Protein AF-A0A0C3CDC6-F1 (afdb_monomer_lite)

Sequence (344 aa):
MKIYMETHLRDPHRLHPIIPVDLHRKDHNLQEGPPPPLNPPAGPPALGPPGPPGPPGPGPPPVPVVPAPPAGPPAEKRKSHVKKPDDLTESKQWDRFKRQTFVYIQENRKDFDTGESVIRFLLSFMTEGLPEKFAVNFIDDIAEEWEHEKAEARRLFLPPPPDPNWGTLTTFQEKCEATFGDQNKKSSAEHQLALLKQGTRSTKEYFQEFDQLSNRAFYAGGQLPGGYTDWKMSVINIDGLDRRRAEQRRALSVHYSHPTPKPASFPKAVTEKRTGTGVTYTGQGQKMDLDAAKAKGLCFSCRKPRHMRKDCPDKKKFQVREIITEFTEEEKKEMAEALKKEGF

pLDDT: mean 70.44, std 19.74, range [29.7, 97.31]

InterPro domains:
  IPR001878 Zinc finger, CCHC-type [PS50158] (299-314)
  IPR001878 Zinc finger, CCHC-type [SM00343] (298-314)
  IPR005162 Retrotransposon-derived protein PEG10, N-terminal capsid-like domain [PF03732] (134-217)
  IPR036875 Zinc finger, CCHC-type superfamily [SSF57756] (291-319)

Radius of gyration: 44.34 Å; chains: 1; bounding box: 141×64×66 Å

Foldseek 3Di:
DDDDDDDDDDDDDDDDDDDDDDDDDDDDDDDDDDDDDDDDDDDDDDDDDDDDDDDDDDDDDDDDDDDDDPDDDDPPPPPQPQDQAAADAALVCLVVRVVSLVVVCVSVVVQVVDQVSSLVSNLVRLVYDQSVVVSVVLVVVQVVVLVVQQVVCVVVVHDRDDDTCSDGNVVVVVVSCVRRNDPCQQVVLVVCLLVQDCPPHDPVVSVVSNVVSVCSNCVVPHDDPPDPVSVVVVVVVSVVVVVVVVVVVVVVVVVVDDPDDDDPDDDDDFDWDADPPGIDTDDPDDCDVVNVLVVVQAEPPPRHHDDYVVPDPPNPPPPVVVVVVPDDPVNVVVVVVVCVVVPD

Structure (mmCIF, N/CA/C/O backbone):
data_AF-A0A0C3CDC6-F1
#
_entry.id   AF-A0A0C3CDC6-F1
#
loop_
_atom_site.group_PDB
_atom_site.id
_atom_site.type_symbol
_atom_site.label_atom_id
_atom_site.label_alt_id
_atom_site.label_comp_id
_atom_site.label_asym_id
_atom_site.label_entity_id
_atom_site.label_seq_id
_atom_site.pdbx_PDB_ins_code
_atom_site.Cartn_x
_atom_site.Cartn_y
_atom_site.Cartn_z
_atom_site.occupancy
_atom_site.B_iso_or_equiv
_atom_site.auth_seq_id
_atom_site.auth_comp_id
_atom_site.auth_asym_id
_atom_site.auth_atom_id
_atom_site.pdbx_PDB_model_num
ATOM 1 N N . MET A 1 1 ? 9.625 7.339 6.741 1.00 34.88 1 MET A N 1
ATOM 2 C CA . MET A 1 1 ? 10.362 7.373 8.026 1.00 34.88 1 MET A CA 1
ATOM 3 C C . MET A 1 1 ? 11.672 6.625 7.812 1.00 34.88 1 MET A C 1
ATOM 5 O O . MET A 1 1 ? 11.646 5.532 7.266 1.00 34.88 1 MET A O 1
ATOM 9 N N . LYS A 1 2 ? 12.795 7.301 8.057 1.00 33.25 2 LYS A N 1
ATOM 10 C CA . LYS A 1 2 ? 14.152 6.981 7.588 1.00 33.25 2 LYS A CA 1
ATOM 11 C C . LYS A 1 2 ? 14.901 6.046 8.563 1.00 33.25 2 LYS A C 1
ATOM 13 O O . LYS A 1 2 ? 14.969 6.391 9.734 1.00 33.25 2 LYS A O 1
ATOM 18 N N . ILE A 1 3 ? 15.552 5.013 7.996 1.00 36.88 3 ILE A N 1
ATOM 19 C CA . ILE A 1 3 ? 16.778 4.296 8.449 1.00 36.88 3 ILE A CA 1
ATOM 20 C C . ILE A 1 3 ? 16.522 3.348 9.657 1.00 36.88 3 ILE A C 1
ATOM 22 O O . ILE A 1 3 ? 15.830 3.712 10.594 1.00 36.88 3 ILE A O 1
ATOM 26 N N . TYR A 1 4 ? 16.916 2.066 9.650 1.00 35.19 4 TYR A N 1
ATOM 27 C CA . TYR A 1 4 ? 18.302 1.630 9.845 1.00 35.19 4 TYR A CA 1
ATOM 28 C C . TYR A 1 4 ? 18.607 0.220 9.323 1.00 35.19 4 TYR A C 1
ATOM 30 O O . TYR A 1 4 ? 17.901 -0.744 9.610 1.00 35.19 4 TYR A O 1
ATOM 38 N N . MET A 1 5 ? 19.729 0.146 8.599 1.00 36.19 5 MET A N 1
ATOM 39 C CA . MET A 1 5 ? 20.569 -1.035 8.470 1.00 36.19 5 MET A CA 1
ATOM 40 C C . MET A 1 5 ? 21.346 -1.283 9.766 1.00 36.19 5 MET A C 1
ATOM 42 O O . MET A 1 5 ? 21.700 -0.367 10.503 1.00 36.19 5 MET A O 1
ATOM 46 N N . GLU A 1 6 ? 21.602 -2.558 9.981 1.00 36.56 6 GLU A N 1
ATOM 47 C CA . GLU A 1 6 ? 22.263 -3.213 11.096 1.00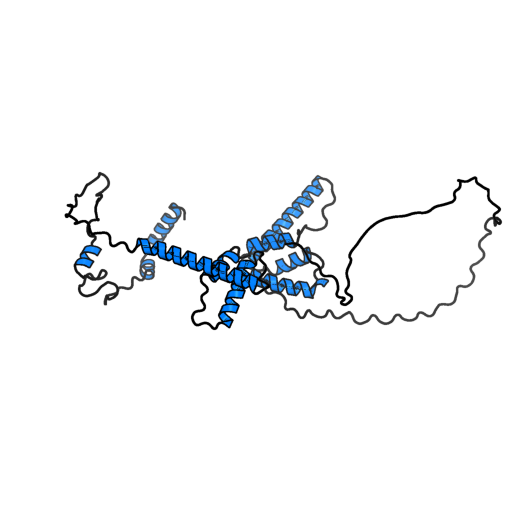 36.56 6 GLU A CA 1
ATOM 48 C C . GLU A 1 6 ? 23.790 -3.219 10.917 1.00 36.56 6 GLU A C 1
ATOM 50 O O . GLU A 1 6 ? 24.267 -3.553 9.834 1.00 36.56 6 GLU A O 1
ATOM 55 N N . THR A 1 7 ? 24.561 -2.932 11.975 1.00 39.50 7 THR A N 1
ATOM 56 C CA . THR A 1 7 ? 25.952 -3.402 12.107 1.00 39.50 7 THR A CA 1
ATOM 57 C C . THR A 1 7 ? 26.323 -3.719 13.565 1.00 39.50 7 THR A C 1
ATOM 59 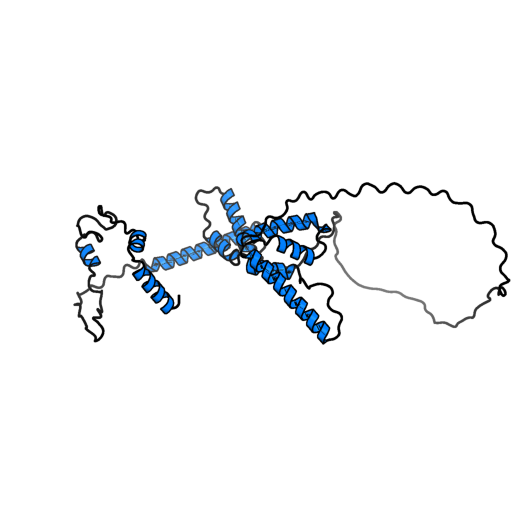O O . THR A 1 7 ? 26.411 -2.849 14.422 1.00 39.50 7 THR A O 1
ATOM 62 N N . HIS A 1 8 ? 26.589 -5.012 13.775 1.00 34.16 8 HIS A N 1
ATOM 63 C CA . HIS A 1 8 ? 27.559 -5.652 14.676 1.00 34.16 8 HIS A CA 1
ATOM 64 C C . HIS A 1 8 ? 27.492 -5.497 16.211 1.00 34.16 8 HIS A C 1
ATOM 66 O O . HIS A 1 8 ? 27.852 -4.485 16.802 1.00 34.16 8 HIS A O 1
ATOM 72 N N . LEU A 1 9 ? 27.217 -6.648 16.846 1.00 36.72 9 LEU A N 1
ATOM 73 C CA . LEU A 1 9 ? 27.558 -6.996 18.227 1.00 36.72 9 LEU A CA 1
ATOM 74 C C . LEU A 1 9 ? 29.065 -6.854 18.528 1.00 36.72 9 LEU A C 1
ATOM 76 O O . LEU A 1 9 ? 29.888 -7.493 17.868 1.00 36.72 9 LEU A O 1
ATOM 80 N N . ARG A 1 10 ? 29.387 -6.175 19.636 1.00 31.69 10 ARG A N 1
ATOM 81 C CA . ARG A 1 10 ? 30.308 -6.633 20.700 1.00 31.69 10 ARG A CA 1
ATOM 82 C C . ARG A 1 10 ? 30.119 -5.749 21.941 1.00 31.69 10 ARG A C 1
ATOM 84 O O . ARG A 1 10 ? 30.119 -4.531 21.838 1.00 31.69 10 ARG A O 1
ATOM 91 N N . ASP A 1 11 ? 29.974 -6.390 23.091 1.00 32.22 11 ASP A N 1
ATOM 92 C CA . ASP A 1 11 ? 29.780 -5.823 24.438 1.00 32.22 11 ASP A CA 1
ATOM 93 C C . ASP A 1 11 ? 30.859 -6.448 25.364 1.00 32.22 11 ASP A C 1
ATOM 95 O O . ASP A 1 11 ? 31.476 -7.430 24.927 1.00 32.22 11 ASP A O 1
ATOM 99 N N . PRO A 1 12 ? 31.054 -6.087 26.654 1.00 48.81 12 PRO A N 1
ATOM 100 C CA . PRO A 1 12 ? 30.871 -4.830 27.406 1.00 48.81 12 PRO A CA 1
ATOM 101 C C . PRO A 1 12 ? 32.144 -4.437 28.222 1.00 48.81 12 PRO A C 1
ATOM 103 O O . PRO A 1 12 ? 33.127 -5.170 28.281 1.00 48.81 12 PRO A O 1
ATOM 106 N N . HIS A 1 13 ? 32.045 -3.331 28.977 1.00 29.70 13 HIS A N 1
ATOM 107 C CA . HIS A 1 13 ? 32.845 -2.930 30.161 1.00 29.70 13 HIS A CA 1
ATOM 108 C C . HIS A 1 13 ? 34.150 -2.127 29.965 1.00 29.70 13 HIS A C 1
ATOM 110 O O . HIS A 1 13 ? 35.243 -2.683 29.947 1.00 29.70 13 HIS A O 1
ATOM 116 N N . ARG A 1 14 ? 34.057 -0.793 30.101 1.00 34.59 14 ARG A N 1
ATOM 117 C CA . ARG A 1 14 ? 34.640 -0.073 31.259 1.00 34.59 14 ARG A CA 1
ATOM 118 C C . ARG A 1 14 ? 34.162 1.383 31.324 1.00 34.59 14 ARG A C 1
ATOM 120 O O . ARG A 1 14 ? 34.325 2.151 30.385 1.00 34.59 14 ARG A O 1
ATOM 127 N N . LEU A 1 15 ? 33.582 1.730 32.468 1.00 32.53 15 LEU A N 1
ATOM 128 C CA . LEU A 1 15 ? 33.212 3.077 32.903 1.00 32.53 15 LEU A CA 1
ATOM 129 C C . LEU A 1 15 ? 34.466 3.907 33.227 1.00 32.53 15 LEU A C 1
ATOM 131 O O . LEU A 1 15 ? 35.379 3.361 33.845 1.00 32.53 15 LEU A O 1
ATOM 135 N N . HIS A 1 16 ? 34.478 5.198 32.865 1.00 34.22 16 HIS A N 1
ATOM 136 C CA . HIS A 1 16 ? 34.623 6.380 33.750 1.00 34.22 16 HIS A CA 1
ATOM 137 C C . HIS A 1 16 ? 35.028 7.662 32.968 1.00 34.22 16 HIS A C 1
ATOM 139 O O . HIS A 1 16 ? 35.459 7.561 31.822 1.00 34.22 16 HIS A O 1
ATOM 145 N N . PRO A 1 17 ? 34.776 8.869 33.523 1.00 36.50 17 PRO A N 1
ATOM 146 C CA . PRO A 1 17 ? 34.231 10.014 32.793 1.00 36.50 17 PRO A CA 1
ATOM 147 C C . PRO A 1 17 ? 35.248 11.130 32.508 1.00 36.50 17 PRO A C 1
ATOM 149 O O . PRO A 1 17 ? 36.286 11.238 33.153 1.00 36.50 17 PRO A O 1
ATOM 152 N N . ILE A 1 18 ? 34.891 12.001 31.562 1.00 31.33 18 ILE A N 1
ATOM 153 C CA . ILE A 1 18 ? 35.649 13.188 31.149 1.00 31.33 18 ILE A CA 1
ATOM 154 C C . ILE A 1 18 ? 35.141 14.415 31.923 1.00 31.33 18 ILE A C 1
ATOM 156 O O . ILE A 1 18 ? 33.955 14.731 31.846 1.00 31.33 18 ILE A O 1
ATOM 160 N N . ILE A 1 19 ? 36.044 15.132 32.602 1.00 32.41 19 ILE A N 1
ATOM 161 C CA . ILE A 1 19 ? 35.914 16.557 32.969 1.00 32.41 19 ILE A CA 1
ATOM 162 C C . ILE A 1 19 ? 37.254 17.263 32.627 1.00 32.41 19 ILE A C 1
ATOM 164 O O . ILE A 1 19 ? 38.292 16.601 32.674 1.00 32.41 19 ILE A O 1
ATOM 168 N N . PRO A 1 20 ? 37.241 18.551 32.208 1.00 48.56 20 PRO A N 1
ATOM 169 C CA . PRO A 1 20 ? 38.223 19.176 31.312 1.00 48.56 20 PRO A CA 1
ATOM 170 C C . PRO A 1 20 ? 39.195 20.146 32.025 1.00 48.56 20 PRO A C 1
ATOM 172 O O . PRO A 1 20 ? 39.138 20.260 33.244 1.00 48.56 20 PRO A O 1
ATOM 175 N N . VAL A 1 21 ? 40.046 20.842 31.244 1.00 33.34 21 VAL A N 1
ATOM 176 C CA . VAL A 1 21 ? 40.515 22.258 31.358 1.00 33.34 21 VAL A CA 1
ATOM 177 C C . VAL A 1 21 ? 41.998 22.431 30.943 1.00 33.34 21 VAL A C 1
ATOM 179 O O . VAL A 1 21 ? 42.913 21.977 31.616 1.00 33.34 21 VAL A O 1
ATOM 182 N N . ASP A 1 22 ? 42.170 23.077 29.786 1.00 32.00 22 ASP A N 1
ATOM 183 C CA . ASP A 1 22 ? 43.037 24.215 29.415 1.00 32.00 22 ASP A CA 1
ATOM 184 C C . ASP A 1 22 ? 44.404 24.565 30.071 1.00 32.00 22 ASP A C 1
ATOM 186 O O . ASP A 1 22 ? 44.583 24.576 31.284 1.00 32.00 22 ASP A O 1
ATOM 190 N N . LEU A 1 23 ? 45.255 25.115 29.181 1.00 30.53 23 LEU A N 1
ATOM 191 C CA . LEU A 1 23 ? 46.237 26.214 29.340 1.00 30.53 23 LEU A CA 1
ATOM 192 C C . LEU A 1 23 ? 47.682 25.974 29.868 1.00 30.53 23 LEU A C 1
ATOM 194 O O . LEU A 1 23 ? 47.959 25.968 31.059 1.00 30.53 23 LEU A O 1
ATOM 198 N N . HIS A 1 24 ? 48.608 26.099 28.899 1.00 33.38 24 HIS A N 1
ATOM 199 C CA . HIS A 1 24 ? 49.808 26.971 28.865 1.00 33.38 24 HIS A CA 1
ATOM 200 C C . HIS A 1 24 ? 51.138 26.624 29.584 1.00 33.38 24 HIS A C 1
ATOM 202 O O . HIS A 1 24 ? 51.176 26.365 30.781 1.00 33.38 24 HIS A O 1
ATOM 208 N N . ARG A 1 25 ? 52.227 26.910 28.820 1.00 30.27 25 ARG A N 1
ATOM 209 C CA . ARG A 1 25 ? 53.584 27.436 29.174 1.00 30.27 25 ARG A CA 1
ATOM 210 C C . ARG A 1 25 ? 54.749 26.459 28.867 1.00 30.27 25 ARG A C 1
ATOM 212 O O . ARG A 1 25 ? 54.823 25.408 29.482 1.00 30.27 25 ARG A O 1
ATOM 219 N N . LYS A 1 26 ? 55.495 26.630 27.749 1.00 34.53 26 LYS A N 1
ATOM 220 C CA . LYS A 1 26 ? 56.750 27.426 27.515 1.00 34.53 26 LYS A CA 1
ATOM 221 C C . LYS A 1 26 ? 57.913 26.982 28.428 1.00 34.53 26 LYS A C 1
ATOM 223 O O . LYS A 1 26 ? 57.685 26.862 29.619 1.00 34.53 26 LYS A O 1
ATOM 228 N N . ASP A 1 27 ? 59.092 26.591 27.916 1.00 34.56 27 ASP A N 1
ATOM 229 C CA . ASP A 1 27 ? 60.168 27.436 27.330 1.00 34.56 27 ASP A CA 1
ATOM 230 C C . ASP A 1 27 ? 61.098 26.619 26.367 1.00 34.56 27 ASP A C 1
ATOM 232 O O . ASP A 1 27 ? 61.324 25.440 26.618 1.00 34.56 27 ASP A O 1
ATOM 236 N N . HIS A 1 28 ? 61.432 27.074 25.136 1.00 38.25 28 HIS A N 1
ATOM 237 C CA . HIS A 1 28 ? 62.665 27.779 24.655 1.00 38.25 28 HIS A CA 1
ATOM 238 C C . HIS A 1 28 ? 64.011 27.043 24.949 1.00 38.25 28 HIS A C 1
ATOM 240 O O . HIS A 1 28 ? 64.216 26.621 26.075 1.00 38.25 28 HIS A O 1
ATOM 246 N N . ASN A 1 29 ? 65.007 26.860 24.054 1.00 33.84 29 ASN A N 1
ATOM 247 C CA . ASN A 1 29 ? 65.592 27.752 23.029 1.00 33.84 29 ASN A CA 1
ATOM 248 C C . ASN A 1 29 ? 66.679 27.038 22.147 1.00 33.84 29 ASN A C 1
ATOM 250 O O . ASN A 1 29 ? 67.203 26.011 22.570 1.00 33.84 29 ASN A O 1
ATOM 254 N N . LEU A 1 30 ? 67.086 27.713 21.046 1.00 36.03 30 LEU A N 1
ATOM 255 C CA . LEU A 1 30 ? 68.236 27.584 20.102 1.00 36.03 30 LEU A CA 1
ATOM 256 C C . LEU A 1 30 ? 67.916 26.847 18.773 1.00 36.03 30 LEU A C 1
ATOM 258 O O . LEU A 1 30 ? 67.840 25.626 18.763 1.00 36.03 30 LEU A O 1
ATOM 262 N N . GLN A 1 31 ? 67.501 27.501 17.665 1.00 33.94 31 GLN A N 1
ATOM 263 C CA . GLN A 1 31 ? 68.185 28.457 16.739 1.00 33.94 31 GLN A CA 1
ATOM 264 C C . GLN A 1 31 ? 69.405 27.789 16.042 1.00 33.94 31 GLN A C 1
ATOM 266 O O . GLN A 1 31 ? 70.286 27.325 16.749 1.00 33.94 31 GLN A O 1
ATOM 271 N N . GLU A 1 32 ? 69.508 27.584 14.712 1.00 34.47 32 GLU A N 1
ATOM 272 C CA . GLU A 1 32 ? 69.621 28.552 13.594 1.00 34.47 32 GLU A CA 1
ATOM 273 C C . GLU A 1 32 ? 69.485 27.887 12.183 1.00 34.47 32 GLU A C 1
ATOM 275 O O . GLU A 1 32 ? 69.911 26.753 12.001 1.00 34.47 32 GLU A O 1
ATOM 280 N N . GLY A 1 33 ? 68.965 28.636 11.186 1.00 42.78 33 GLY A N 1
ATOM 281 C CA . GLY A 1 33 ? 69.577 28.856 9.844 1.00 42.78 33 GLY A CA 1
ATOM 282 C C . GLY A 1 33 ? 69.478 27.821 8.680 1.00 42.78 33 GLY A C 1
ATOM 283 O O . GLY A 1 33 ? 69.856 26.673 8.870 1.00 42.78 33 GLY A O 1
ATOM 284 N N . PRO A 1 34 ? 69.068 28.214 7.439 1.00 48.66 34 PRO A N 1
ATOM 285 C CA . PRO A 1 34 ? 68.952 27.350 6.237 1.00 48.66 34 PRO A CA 1
ATOM 286 C C . PRO A 1 34 ? 70.230 27.318 5.325 1.00 48.66 34 PRO A C 1
ATOM 288 O O . PRO A 1 34 ? 71.193 28.021 5.624 1.00 48.66 34 PRO A O 1
ATOM 291 N N . PRO A 1 35 ? 70.277 26.506 4.229 1.00 55.66 35 PRO A N 1
ATOM 292 C CA . PRO A 1 35 ? 71.455 25.732 3.778 1.00 55.66 35 PRO A CA 1
ATOM 293 C C . PRO A 1 35 ? 72.243 26.313 2.578 1.00 55.66 35 PRO A C 1
ATOM 295 O O . PRO A 1 35 ? 71.809 27.279 1.952 1.00 55.66 35 PRO A O 1
ATOM 298 N N . PRO A 1 36 ? 73.344 25.641 2.171 1.00 47.16 36 PRO A N 1
ATOM 299 C CA . PRO A 1 36 ? 73.634 25.438 0.741 1.00 47.16 36 PRO A CA 1
ATOM 300 C C . PRO A 1 36 ? 74.124 24.003 0.379 1.00 47.16 36 PRO A C 1
ATOM 302 O O . PRO A 1 36 ? 74.387 23.194 1.269 1.00 47.16 36 PRO A O 1
ATOM 305 N N . PRO A 1 37 ? 74.206 23.650 -0.927 1.00 50.09 37 PRO A N 1
ATOM 306 C CA . PRO A 1 37 ? 74.212 22.268 -1.422 1.00 50.09 37 PRO A CA 1
ATOM 307 C C . PRO A 1 37 ? 75.619 21.715 -1.707 1.00 50.09 37 PRO A C 1
ATOM 309 O O . PRO A 1 37 ? 76.543 22.474 -1.993 1.00 50.09 37 PRO A O 1
ATOM 312 N N . LEU A 1 38 ? 75.762 20.383 -1.732 1.00 43.78 38 LEU A N 1
ATOM 313 C CA . LEU A 1 38 ? 76.965 19.699 -2.224 1.00 43.78 38 LEU A CA 1
ATOM 314 C C . LEU A 1 38 ? 76.616 18.477 -3.101 1.00 43.78 38 LEU A C 1
ATOM 316 O O . LEU A 1 38 ? 75.687 17.726 -2.821 1.00 43.78 38 LEU A O 1
ATOM 320 N N . ASN A 1 39 ? 77.381 18.360 -4.189 1.00 49.16 39 ASN A N 1
ATOM 321 C CA . ASN A 1 39 ? 77.269 17.481 -5.364 1.00 49.16 39 ASN A CA 1
ATOM 322 C C . ASN A 1 39 ? 77.720 16.007 -5.129 1.00 49.16 39 ASN A C 1
ATOM 324 O O . ASN A 1 39 ? 78.262 15.707 -4.065 1.00 49.16 39 ASN A O 1
ATOM 328 N N . PRO A 1 40 ? 77.514 15.082 -6.103 1.00 52.78 40 PRO A N 1
ATOM 329 C CA . PRO A 1 40 ? 77.466 13.624 -5.895 1.00 52.78 40 PRO A CA 1
ATOM 330 C C . PRO A 1 40 ? 78.790 12.893 -6.217 1.00 52.78 40 PRO A C 1
ATOM 332 O O . PRO A 1 40 ? 79.665 13.482 -6.854 1.00 52.78 40 PRO A O 1
ATOM 335 N N . PRO A 1 41 ? 78.911 11.579 -5.912 1.00 48.16 41 PRO A N 1
ATOM 336 C CA . PRO A 1 41 ? 79.901 10.730 -6.579 1.00 48.16 41 PRO A CA 1
ATOM 337 C C . PRO A 1 41 ? 79.355 9.426 -7.214 1.00 48.16 41 PRO A C 1
ATOM 339 O O . PRO A 1 41 ? 78.654 8.642 -6.582 1.00 48.16 41 PRO A O 1
ATOM 342 N N . ALA A 1 42 ? 79.787 9.233 -8.469 1.00 39.69 42 ALA A N 1
ATOM 343 C CA . ALA A 1 42 ? 80.193 8.020 -9.204 1.00 39.69 42 ALA A CA 1
ATOM 344 C C . ALA A 1 42 ? 79.287 6.764 -9.278 1.00 39.69 42 ALA A C 1
ATOM 346 O O . ALA A 1 42 ? 79.083 6.046 -8.304 1.00 39.69 42 ALA A O 1
ATOM 347 N N . GLY A 1 43 ? 78.871 6.425 -10.508 1.00 43.47 43 GLY A N 1
ATOM 348 C CA . GLY A 1 43 ? 78.263 5.138 -10.872 1.00 43.47 43 GLY A CA 1
ATOM 349 C C . GLY A 1 43 ? 79.276 4.070 -11.340 1.00 43.47 43 GLY A C 1
ATOM 350 O O . GLY A 1 43 ? 80.401 4.418 -11.705 1.00 43.47 43 GLY A O 1
ATOM 351 N N . PRO A 1 44 ? 78.887 2.778 -11.369 1.00 52.06 44 PRO A N 1
ATOM 352 C CA . PRO A 1 44 ? 79.643 1.686 -11.993 1.00 52.06 44 PRO A CA 1
ATOM 353 C C . PRO A 1 44 ? 79.087 1.306 -13.399 1.00 52.06 44 PRO A C 1
ATOM 355 O O . PRO A 1 44 ? 78.072 1.858 -13.823 1.00 52.06 44 PRO A O 1
ATOM 358 N N . PRO A 1 45 ? 79.776 0.438 -14.175 1.00 47.94 45 PRO A N 1
ATOM 359 C CA . PRO A 1 45 ? 80.017 0.641 -15.608 1.00 47.94 45 PRO A CA 1
ATOM 360 C C . PRO A 1 45 ? 78.985 0.023 -16.565 1.00 47.94 45 PRO A C 1
ATOM 362 O O . PRO A 1 45 ? 78.270 -0.924 -16.244 1.00 47.94 45 PRO A O 1
ATOM 365 N N . ALA A 1 46 ? 78.987 0.554 -17.792 1.00 47.62 46 ALA A N 1
ATOM 366 C CA . ALA A 1 46 ? 78.221 0.086 -18.940 1.00 47.62 46 ALA A CA 1
ATOM 367 C C . ALA A 1 46 ? 78.685 -1.299 -19.432 1.00 47.62 46 ALA A C 1
ATOM 369 O O . ALA A 1 46 ? 79.866 -1.504 -19.715 1.00 47.62 46 ALA A O 1
ATOM 370 N N . LEU A 1 47 ? 77.738 -2.227 -19.589 1.00 48.50 47 LEU A N 1
ATOM 371 C CA . LEU A 1 47 ? 77.916 -3.479 -20.326 1.00 48.50 47 LEU A CA 1
ATOM 372 C C . LEU A 1 47 ? 77.448 -3.283 -21.776 1.00 48.50 47 LEU A C 1
ATOM 374 O O . LEU A 1 47 ? 76.420 -2.656 -22.025 1.00 48.50 47 LEU A O 1
ATOM 378 N N . GLY A 1 48 ? 78.264 -3.766 -22.715 1.00 51.22 48 GLY A N 1
ATOM 379 C CA . GLY A 1 48 ? 78.152 -3.537 -24.157 1.00 51.22 48 GLY A CA 1
ATOM 380 C C . GLY A 1 48 ? 76.992 -4.253 -24.876 1.00 51.22 48 GLY A C 1
ATOM 381 O O . GLY A 1 48 ? 76.153 -4.892 -24.241 1.00 51.22 48 GLY A O 1
ATOM 382 N N . PRO A 1 49 ? 76.928 -4.121 -26.216 1.00 61.34 49 PRO A N 1
ATOM 383 C CA . PRO A 1 49 ? 75.795 -4.551 -27.039 1.00 61.34 49 PRO A CA 1
ATOM 384 C C . PRO A 1 49 ? 75.645 -6.085 -27.145 1.00 61.34 49 PRO A C 1
ATOM 386 O O . PRO A 1 49 ? 76.613 -6.818 -26.933 1.00 61.34 49 PRO A O 1
ATOM 389 N N . PRO A 1 50 ? 74.439 -6.583 -27.492 1.00 50.31 50 PRO A N 1
ATOM 390 C CA . PRO A 1 50 ? 74.103 -8.006 -27.452 1.00 50.31 50 PRO A CA 1
ATOM 391 C C . PRO A 1 50 ? 74.756 -8.810 -28.588 1.00 50.31 50 PRO A C 1
ATOM 393 O O . PRO A 1 50 ? 74.712 -8.417 -29.753 1.00 50.31 50 PRO A O 1
ATOM 396 N N . GLY A 1 51 ? 75.326 -9.967 -28.238 1.00 55.81 51 GLY A N 1
ATOM 397 C CA . GLY A 1 51 ? 75.779 -11.000 -29.177 1.00 55.81 51 GLY A CA 1
ATOM 398 C C . GLY A 1 51 ? 74.639 -11.920 -29.661 1.00 55.81 51 GLY A C 1
ATOM 399 O O . GLY A 1 51 ? 73.543 -11.887 -29.098 1.00 55.81 51 GLY A O 1
ATOM 400 N N . PRO A 1 52 ? 74.872 -12.730 -30.712 1.00 64.06 52 PRO A N 1
ATOM 401 C CA . PRO A 1 52 ? 73.835 -13.491 -31.417 1.00 64.06 52 PRO A CA 1
ATOM 402 C C . PRO A 1 52 ? 73.278 -14.682 -30.605 1.00 64.06 52 PRO A C 1
ATOM 404 O O . PRO A 1 52 ? 73.948 -15.175 -29.695 1.00 64.06 52 PRO A O 1
ATOM 407 N N . PRO A 1 53 ? 72.069 -15.179 -30.942 1.00 54.62 53 PRO A N 1
ATOM 408 C CA . PRO A 1 53 ? 71.418 -16.270 -30.217 1.00 54.62 53 PRO A CA 1
ATOM 409 C C . PRO A 1 53 ? 72.142 -17.611 -30.415 1.00 54.62 53 PRO A C 1
ATOM 411 O O . PRO A 1 53 ? 72.362 -18.058 -31.540 1.00 54.62 53 PRO A O 1
ATOM 414 N N . GLY A 1 54 ? 72.487 -18.262 -29.300 1.00 55.16 54 GLY A N 1
ATOM 415 C CA . GLY A 1 54 ? 72.953 -19.651 -29.260 1.00 55.16 54 GLY A CA 1
ATOM 416 C C . GLY A 1 54 ? 71.802 -20.668 -29.390 1.00 55.16 54 GLY A C 1
ATOM 417 O O . GLY A 1 54 ? 70.634 -20.297 -29.253 1.00 55.16 54 GLY A O 1
ATOM 418 N N . PRO A 1 55 ? 72.109 -21.948 -29.670 1.00 65.50 55 PRO A N 1
ATOM 419 C CA . PRO A 1 55 ? 71.116 -22.979 -29.985 1.00 65.50 55 PRO A CA 1
ATOM 420 C C . PRO A 1 55 ? 70.235 -23.362 -28.778 1.00 65.50 55 PRO A C 1
ATOM 422 O O . PRO A 1 55 ? 70.669 -23.226 -27.632 1.00 65.50 55 PRO A O 1
ATOM 425 N N . PRO A 1 56 ? 69.011 -23.881 -29.010 1.00 54.84 56 PRO A N 1
ATOM 426 C CA . PRO A 1 56 ? 68.103 -24.285 -27.941 1.00 54.84 56 PRO A CA 1
ATOM 427 C C . PRO A 1 56 ? 68.654 -25.500 -27.180 1.00 54.84 56 PRO A C 1
ATOM 429 O O . PRO A 1 56 ? 68.840 -26.577 -27.745 1.00 54.84 56 PRO A O 1
ATOM 432 N N . GLY A 1 57 ? 68.911 -25.317 -25.884 1.00 54.69 57 GLY A N 1
ATOM 433 C CA . GLY A 1 57 ? 69.209 -26.405 -24.953 1.00 54.69 57 GLY A CA 1
ATOM 434 C C . GLY A 1 57 ? 67.953 -27.221 -24.599 1.00 54.69 57 GLY A C 1
ATOM 435 O O . GLY A 1 57 ? 66.836 -26.711 -24.721 1.00 54.69 57 GLY A O 1
ATOM 436 N N . PRO A 1 58 ? 68.113 -28.487 -24.176 1.00 53.22 58 PRO A N 1
ATOM 437 C CA . PRO A 1 58 ? 67.003 -29.398 -23.902 1.00 53.22 58 PRO A CA 1
ATOM 438 C C . PRO A 1 58 ? 66.112 -28.875 -22.767 1.00 53.22 58 PRO A C 1
ATOM 440 O O . PRO A 1 58 ? 66.602 -28.430 -21.729 1.00 53.22 58 PRO A O 1
ATOM 443 N N . GLY A 1 59 ? 64.796 -28.918 -22.988 1.00 58.03 59 GLY A N 1
ATOM 444 C CA . GLY A 1 59 ? 63.795 -28.437 -22.037 1.00 58.03 59 GLY A CA 1
ATOM 445 C C . GLY A 1 59 ? 63.829 -29.178 -20.690 1.00 58.03 59 GLY A C 1
ATOM 446 O O . GLY A 1 59 ? 64.266 -30.331 -20.626 1.00 58.03 59 GLY A O 1
ATOM 447 N N . PRO A 1 60 ? 63.367 -28.533 -19.604 1.00 65.25 60 PRO A N 1
ATOM 448 C CA . PRO A 1 60 ? 63.285 -29.157 -18.287 1.00 65.25 60 PRO A CA 1
ATOM 449 C C . PRO A 1 60 ? 62.290 -30.336 -18.284 1.00 65.25 60 PRO A C 1
ATOM 451 O O . PRO A 1 60 ? 61.320 -30.323 -19.047 1.00 65.25 60 PRO A O 1
ATOM 454 N N . PRO A 1 61 ? 62.504 -31.358 -17.433 1.00 65.31 61 PRO A N 1
ATOM 455 C CA . PRO A 1 61 ? 61.626 -32.523 -17.359 1.00 65.31 61 PRO A CA 1
ATOM 456 C C . PRO A 1 61 ? 60.210 -32.138 -16.889 1.00 65.31 61 PRO A C 1
ATOM 458 O O . PRO A 1 61 ? 60.053 -31.178 -16.129 1.00 65.31 61 PRO A O 1
ATOM 461 N N . PRO A 1 62 ? 59.171 -32.885 -17.308 1.00 57.56 62 PRO A N 1
ATOM 462 C CA . PRO A 1 62 ? 57.794 -32.595 -16.934 1.00 57.56 62 PRO A CA 1
ATOM 463 C C . PRO A 1 62 ? 57.601 -32.731 -15.420 1.00 57.56 62 PRO A C 1
ATOM 465 O O . PRO A 1 62 ? 57.880 -33.771 -14.823 1.00 57.56 62 PRO A O 1
ATOM 468 N N . VAL A 1 63 ? 57.093 -31.664 -14.805 1.00 59.62 63 VAL A N 1
A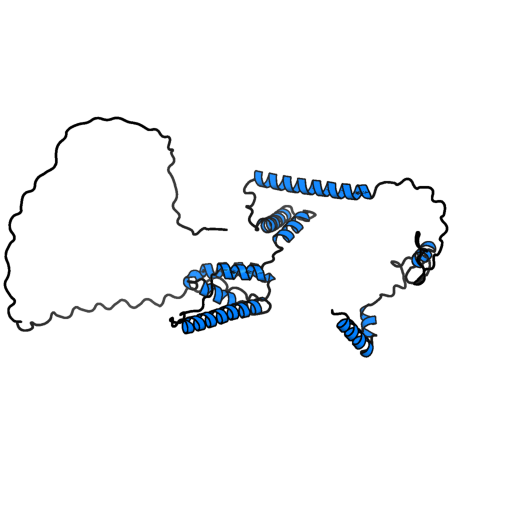TOM 469 C CA . VAL A 1 63 ? 56.597 -31.662 -13.425 1.00 59.62 63 VAL A CA 1
ATOM 470 C C . VAL A 1 63 ? 55.401 -32.623 -13.327 1.00 59.62 63 VAL A C 1
ATOM 472 O O . VAL A 1 63 ? 54.511 -32.550 -14.178 1.00 59.62 63 VAL A O 1
ATOM 475 N N . PRO A 1 64 ? 55.331 -33.514 -12.321 1.00 53.59 64 PRO A N 1
ATOM 476 C CA . PRO A 1 64 ? 54.166 -34.369 -12.130 1.00 53.59 64 PRO A CA 1
ATOM 477 C C . PRO A 1 64 ? 52.935 -33.515 -11.796 1.00 53.59 64 PRO A C 1
ATOM 479 O O . PRO A 1 64 ? 52.910 -32.783 -10.807 1.00 53.59 64 PRO A O 1
ATOM 482 N N . VAL A 1 65 ? 51.907 -33.618 -12.641 1.00 57.22 65 VAL A N 1
ATOM 483 C CA . VAL A 1 65 ? 50.586 -33.020 -12.422 1.00 57.22 65 VAL A CA 1
ATOM 484 C C . VAL A 1 65 ? 49.953 -33.709 -11.215 1.00 57.22 65 VAL A C 1
ATOM 486 O O . VAL A 1 65 ? 49.568 -34.874 -11.288 1.00 57.22 65 VAL A O 1
ATOM 489 N N . VAL A 1 66 ? 49.848 -32.997 -10.095 1.00 57.78 66 VAL A N 1
ATOM 490 C CA . VAL A 1 66 ? 49.001 -33.428 -8.978 1.00 57.78 66 VAL A CA 1
ATOM 491 C C . VAL A 1 66 ? 47.546 -33.275 -9.442 1.00 57.78 66 VAL A C 1
ATOM 493 O O . VAL A 1 66 ? 47.172 -32.173 -9.855 1.00 57.78 66 VAL A O 1
ATOM 496 N N . PRO A 1 67 ? 46.717 -34.335 -9.435 1.00 55.72 67 PRO A N 1
ATOM 497 C CA . PRO A 1 67 ? 45.323 -34.215 -9.837 1.00 55.72 67 PRO A CA 1
ATOM 498 C C . PRO A 1 67 ? 44.595 -33.271 -8.876 1.00 55.72 67 PRO A C 1
ATOM 500 O O . PRO A 1 67 ? 44.697 -33.407 -7.655 1.00 55.72 67 PRO A O 1
ATOM 503 N N . ALA A 1 68 ? 43.870 -32.303 -9.439 1.00 58.88 68 ALA A N 1
ATOM 504 C CA . ALA A 1 68 ? 42.997 -31.429 -8.670 1.00 58.88 68 ALA A CA 1
ATOM 505 C C . ALA A 1 68 ? 41.992 -32.292 -7.883 1.00 58.88 68 ALA A C 1
ATOM 507 O O . ALA A 1 68 ? 41.479 -33.271 -8.439 1.00 58.88 68 ALA A O 1
ATOM 508 N N . PRO A 1 69 ? 41.698 -31.971 -6.609 1.00 60.94 69 PRO A N 1
ATOM 509 C CA . PRO A 1 69 ? 40.669 -32.690 -5.875 1.00 60.94 69 PRO A CA 1
ATOM 510 C C . PRO A 1 69 ? 39.341 -32.581 -6.642 1.00 60.94 69 PRO A C 1
ATOM 512 O O . PRO A 1 69 ? 39.059 -31.522 -7.215 1.00 60.94 69 PRO A O 1
ATOM 515 N N . PRO A 1 70 ? 38.533 -33.656 -6.697 1.00 61.84 70 PRO A N 1
ATOM 516 C CA . PRO A 1 70 ? 37.270 -33.630 -7.416 1.00 61.84 70 PRO A CA 1
ATOM 517 C C . PRO A 1 70 ? 36.411 -32.489 -6.878 1.00 61.84 70 PRO A C 1
ATOM 519 O O . PRO A 1 70 ? 36.307 -32.303 -5.662 1.00 61.84 70 PRO A O 1
ATOM 522 N N . ALA A 1 71 ? 35.823 -31.723 -7.799 1.00 61.09 71 ALA A N 1
ATOM 523 C CA . ALA A 1 71 ? 34.829 -30.715 -7.478 1.00 61.09 71 ALA A CA 1
ATOM 524 C C . ALA A 1 71 ? 33.821 -31.336 -6.505 1.00 61.09 71 ALA A C 1
ATOM 526 O O . ALA A 1 71 ? 33.211 -32.365 -6.807 1.00 61.09 71 ALA A O 1
ATOM 527 N N . GLY A 1 72 ? 33.712 -30.743 -5.313 1.00 54.69 72 GLY A N 1
ATOM 528 C CA . GLY A 1 72 ? 32.721 -31.161 -4.334 1.00 54.69 72 GLY A CA 1
ATOM 529 C C . GLY A 1 72 ? 31.331 -31.181 -4.979 1.00 54.69 72 GLY A C 1
ATOM 530 O O . GLY A 1 72 ? 31.097 -30.446 -5.946 1.00 54.69 72 GLY A O 1
ATOM 531 N N . PRO A 1 73 ? 30.413 -32.025 -4.481 1.00 56.69 73 PRO A N 1
ATOM 532 C CA . PRO A 1 73 ? 29.061 -32.091 -5.016 1.00 56.69 73 PRO A CA 1
ATOM 533 C C . PRO A 1 73 ? 28.460 -30.678 -5.097 1.00 56.69 73 PRO A C 1
ATOM 535 O O . PRO A 1 73 ? 28.731 -29.858 -4.209 1.00 56.69 73 PRO A O 1
ATOM 538 N N . PRO A 1 74 ? 27.685 -30.364 -6.156 1.00 54.75 74 PRO A N 1
ATOM 539 C CA . PRO A 1 74 ? 27.063 -29.056 -6.305 1.00 54.75 74 PRO A CA 1
ATOM 540 C C . PRO A 1 74 ? 26.326 -28.733 -5.012 1.00 54.75 74 PRO A C 1
ATOM 542 O O . PRO A 1 74 ? 25.551 -29.558 -4.532 1.00 54.75 74 PRO A O 1
ATOM 545 N N . ALA A 1 75 ? 26.621 -27.565 -4.433 1.00 55.69 75 ALA A N 1
ATOM 546 C CA . ALA A 1 75 ? 26.010 -27.118 -3.192 1.00 55.69 75 ALA A CA 1
ATOM 547 C C . ALA A 1 75 ? 24.493 -27.285 -3.312 1.00 55.69 75 ALA A C 1
ATOM 549 O O . ALA A 1 75 ? 23.844 -26.568 -4.077 1.00 55.69 75 ALA A O 1
ATOM 550 N N . GLU A 1 76 ? 23.943 -28.274 -2.605 1.00 51.59 76 GLU A N 1
ATOM 551 C CA . GLU A 1 76 ? 22.510 -28.505 -2.577 1.00 51.59 76 GLU A CA 1
ATOM 552 C C . GLU A 1 76 ? 21.872 -27.205 -2.101 1.00 51.59 76 GLU A C 1
ATOM 554 O O . GLU A 1 76 ? 22.096 -26.759 -0.969 1.00 51.59 76 GLU A O 1
ATOM 559 N N . LYS A 1 77 ? 21.130 -26.544 -2.998 1.00 60.56 77 LYS A N 1
ATOM 560 C CA . LYS A 1 77 ? 20.340 -25.365 -2.660 1.00 60.56 77 LYS A CA 1
ATOM 561 C C . LYS A 1 77 ? 19.408 -25.799 -1.538 1.00 60.56 77 LYS A C 1
ATOM 563 O O . LYS A 1 77 ? 18.439 -26.519 -1.783 1.00 60.56 77 LYS A O 1
ATOM 568 N N . ARG A 1 78 ? 19.736 -25.421 -0.299 1.00 58.78 78 ARG A N 1
ATOM 569 C CA . ARG A 1 78 ? 18.875 -25.672 0.855 1.00 58.78 78 ARG A CA 1
ATOM 570 C C . ARG A 1 78 ? 17.531 -25.040 0.522 1.00 58.78 78 ARG A C 1
ATOM 572 O O . ARG A 1 78 ? 17.443 -23.822 0.402 1.00 58.78 78 ARG A O 1
ATOM 579 N N . LYS A 1 79 ? 16.519 -25.877 0.284 1.00 60.75 79 LYS A N 1
ATOM 580 C CA . LYS A 1 79 ? 15.154 -25.421 0.019 1.00 60.75 79 LYS A CA 1
ATOM 581 C C . LYS A 1 79 ? 14.737 -24.538 1.191 1.00 60.75 79 LYS A C 1
ATOM 583 O O . LYS A 1 79 ? 14.827 -24.978 2.337 1.00 60.75 79 LYS A O 1
ATOM 588 N N . SER A 1 80 ? 14.340 -23.302 0.897 1.00 70.44 80 SER A N 1
ATOM 589 C CA . SER A 1 80 ? 13.857 -22.365 1.909 1.00 70.44 80 SER A CA 1
ATOM 590 C C . SER A 1 80 ? 12.738 -23.015 2.716 1.00 70.44 80 SER A C 1
ATOM 592 O O . SER A 1 80 ? 11.813 -23.601 2.151 1.00 70.44 80 SER A O 1
ATOM 594 N N . HIS A 1 81 ? 12.841 -22.944 4.042 1.00 75.44 81 HIS A N 1
ATOM 595 C CA . HIS A 1 81 ? 11.812 -23.464 4.944 1.00 75.44 81 HIS A CA 1
ATOM 596 C C . HIS A 1 81 ? 10.591 -22.530 5.018 1.00 75.44 81 HIS A C 1
ATOM 598 O O . HIS A 1 81 ? 9.558 -22.884 5.586 1.00 75.44 81 HIS A O 1
ATOM 604 N N . VAL A 1 82 ? 10.694 -21.328 4.443 1.00 84.06 82 VAL A N 1
ATOM 605 C CA . VAL A 1 82 ? 9.617 -20.342 4.441 1.00 84.06 82 VAL A CA 1
ATOM 606 C C . VAL A 1 82 ? 8.616 -20.676 3.340 1.00 84.06 82 VAL A C 1
ATOM 608 O O . VAL A 1 82 ? 8.966 -20.834 2.171 1.00 84.06 82 VAL A O 1
ATOM 611 N N . LYS A 1 83 ? 7.337 -20.758 3.720 1.00 87.56 83 LYS A N 1
ATOM 612 C CA . LYS A 1 83 ? 6.237 -20.971 2.776 1.00 87.56 83 LYS A CA 1
ATOM 613 C C . LYS A 1 83 ? 6.201 -19.832 1.749 1.00 87.56 83 LYS A C 1
ATOM 615 O O . LYS A 1 83 ? 6.287 -18.661 2.119 1.00 87.56 83 LYS A O 1
ATOM 620 N N . LYS A 1 84 ? 6.005 -20.181 0.474 1.00 90.69 84 LYS A N 1
ATOM 621 C CA . LYS A 1 84 ? 5.720 -19.209 -0.589 1.00 90.69 84 LYS A CA 1
ATOM 622 C C . LYS A 1 84 ? 4.479 -18.364 -0.216 1.00 90.69 84 LYS A C 1
ATOM 624 O O . LYS A 1 84 ? 3.550 -18.925 0.379 1.00 90.69 84 LYS A O 1
ATOM 629 N N . PRO A 1 85 ? 4.466 -17.049 -0.515 1.00 92.94 85 PRO A N 1
ATOM 630 C CA . PRO A 1 85 ? 3.298 -16.198 -0.295 1.00 92.94 85 PRO A CA 1
ATOM 631 C C . PRO A 1 85 ? 2.048 -16.744 -0.988 1.00 92.94 85 PRO A C 1
ATOM 633 O O . PRO A 1 85 ? 2.155 -17.467 -1.978 1.00 92.94 85 PRO A O 1
ATOM 636 N N . ASP A 1 86 ? 0.882 -16.409 -0.441 1.00 93.06 86 ASP A N 1
ATOM 637 C CA . ASP A 1 86 ? -0.390 -16.703 -1.102 1.00 93.06 86 ASP A CA 1
ATOM 638 C C . ASP A 1 86 ? -0.675 -15.612 -2.155 1.00 93.06 86 ASP A C 1
ATOM 640 O O . ASP A 1 86 ? -0.187 -14.486 -2.013 1.00 93.06 86 ASP A O 1
ATOM 644 N N . ASP A 1 87 ? -1.463 -15.934 -3.181 1.00 93.62 87 ASP A N 1
ATOM 645 C CA . ASP A 1 87 ? -1.828 -14.984 -4.237 1.00 93.62 87 ASP A CA 1
ATOM 646 C C . ASP A 1 87 ? -2.666 -13.821 -3.683 1.00 93.62 87 ASP A C 1
ATOM 648 O O . ASP A 1 87 ? -3.463 -13.981 -2.751 1.00 93.62 87 ASP A O 1
ATOM 652 N N . LEU A 1 88 ? -2.467 -12.636 -4.260 1.00 93.81 88 LEU A N 1
ATOM 653 C CA . LEU A 1 88 ? -3.198 -11.423 -3.930 1.00 93.81 88 LEU A CA 1
ATOM 654 C C . LEU A 1 88 ? -4.380 -11.282 -4.893 1.00 93.81 88 LEU A C 1
ATOM 656 O O . LEU A 1 88 ? -4.222 -10.771 -5.998 1.00 93.81 88 LEU A O 1
ATOM 660 N N . THR A 1 89 ? -5.566 -11.699 -4.452 1.00 92.25 89 THR A N 1
ATOM 661 C CA . THR A 1 89 ? -6.806 -11.622 -5.248 1.00 92.25 89 THR A CA 1
ATOM 662 C C . THR A 1 89 ? -7.709 -10.464 -4.817 1.00 92.25 89 THR A C 1
ATOM 664 O O . THR A 1 89 ? -8.441 -9.881 -5.618 1.00 92.25 89 THR A O 1
ATOM 667 N N . GLU A 1 90 ? -7.629 -10.063 -3.545 1.00 90.06 90 GLU A N 1
ATOM 668 C CA . GLU A 1 90 ? -8.442 -8.991 -2.966 1.00 90.06 90 GLU A CA 1
ATOM 669 C C . GLU A 1 90 ? -7.591 -7.964 -2.212 1.00 90.06 90 GLU A C 1
ATOM 671 O O . GLU A 1 90 ? -6.661 -8.311 -1.483 1.00 90.06 90 GLU A O 1
ATOM 676 N N . SER A 1 91 ? -7.988 -6.688 -2.257 1.00 89.38 91 SER A N 1
ATOM 677 C CA . SER A 1 91 ? -7.299 -5.602 -1.537 1.00 89.38 91 SER A CA 1
ATOM 678 C C . SER A 1 91 ? -7.204 -5.837 -0.024 1.00 89.38 91 SER A C 1
ATOM 680 O O . SER A 1 91 ? -6.197 -5.512 0.599 1.00 89.38 91 SER A O 1
ATOM 682 N N . LYS A 1 92 ? -8.203 -6.491 0.584 1.00 89.25 92 LYS A N 1
ATOM 683 C CA . LYS A 1 92 ? -8.212 -6.826 2.022 1.00 89.25 92 LYS A CA 1
ATOM 684 C C . LYS A 1 92 ? -7.058 -7.740 2.438 1.00 89.25 92 LYS A C 1
ATOM 686 O O . LYS A 1 92 ? -6.675 -7.757 3.608 1.00 89.25 92 LYS A O 1
ATOM 691 N N . GLN A 1 93 ? -6.505 -8.509 1.503 1.00 92.12 93 GLN A N 1
ATOM 692 C CA . GLN A 1 93 ? -5.390 -9.416 1.760 1.00 92.12 93 GLN A CA 1
ATOM 693 C C . GLN A 1 93 ? -4.041 -8.680 1.781 1.00 92.12 93 GLN A C 1
ATOM 695 O O . GLN A 1 93 ? -3.059 -9.253 2.250 1.00 92.12 93 GLN A O 1
ATOM 700 N N . TRP A 1 94 ? -3.985 -7.411 1.359 1.00 92.44 94 TRP A N 1
ATOM 701 C CA . TRP A 1 94 ? -2.750 -6.642 1.178 1.00 92.44 94 TRP A CA 1
ATOM 702 C C . TRP A 1 94 ? -1.819 -6.651 2.395 1.00 92.44 94 TRP A C 1
ATOM 704 O O . TRP A 1 94 ? -0.635 -6.961 2.277 1.00 92.44 94 TRP A O 1
ATOM 714 N N . ASP A 1 95 ? -2.335 -6.395 3.601 1.00 89.69 95 ASP A N 1
ATOM 715 C CA . ASP A 1 95 ? -1.499 -6.400 4.811 1.00 89.69 95 ASP A CA 1
ATOM 716 C C . ASP A 1 95 ? -0.948 -7.793 5.147 1.00 89.69 95 ASP A C 1
ATOM 718 O O . ASP A 1 95 ? 0.145 -7.924 5.702 1.00 89.69 95 ASP A O 1
ATOM 722 N N . ARG A 1 96 ? -1.704 -8.856 4.850 1.00 91.19 96 ARG A N 1
ATOM 723 C CA . ARG A 1 96 ? -1.241 -10.240 5.020 1.00 91.19 96 ARG A CA 1
ATOM 724 C C . ARG A 1 96 ? -0.177 -10.573 3.978 1.00 91.19 96 ARG A C 1
ATOM 726 O O . ARG A 1 96 ? 0.878 -11.067 4.367 1.00 91.19 96 ARG A O 1
ATOM 733 N N . PHE A 1 97 ? -0.432 -10.233 2.720 1.00 94.19 97 PHE A N 1
ATOM 734 C CA . PHE A 1 97 ? 0.484 -10.436 1.608 1.00 94.19 97 PHE A CA 1
ATOM 735 C C . PHE A 1 97 ? 1.826 -9.737 1.852 1.00 94.19 97 PHE A C 1
ATOM 737 O O . PHE A 1 97 ? 2.852 -10.408 1.836 1.00 94.19 97 PHE A O 1
ATOM 744 N N . LYS A 1 98 ? 1.830 -8.449 2.239 1.00 91.19 98 LYS A N 1
ATOM 745 C CA . LYS A 1 98 ? 3.049 -7.707 2.628 1.00 91.19 98 LYS A CA 1
ATOM 746 C C . LYS A 1 98 ? 3.883 -8.431 3.686 1.00 91.19 98 LYS A C 1
ATOM 748 O O . LYS A 1 98 ? 5.103 -8.490 3.583 1.00 91.19 98 LYS A O 1
ATOM 753 N N . ARG A 1 99 ? 3.239 -8.980 4.723 1.00 91.25 99 ARG A N 1
ATOM 754 C CA . ARG A 1 99 ? 3.941 -9.721 5.786 1.00 91.25 99 ARG A CA 1
ATOM 755 C C . ARG A 1 99 ? 4.536 -11.026 5.264 1.00 91.25 99 ARG A C 1
ATOM 757 O O . ARG A 1 99 ? 5.668 -11.349 5.608 1.00 91.25 99 ARG A O 1
ATOM 764 N N . GLN A 1 100 ? 3.791 -11.767 4.445 1.00 92.06 100 GLN A N 1
ATOM 765 C CA . GLN A 1 100 ? 4.264 -13.023 3.860 1.00 92.06 100 GLN A CA 1
ATOM 766 C C . GLN A 1 100 ? 5.439 -12.790 2.904 1.00 92.06 100 GLN A C 1
ATOM 768 O O . GLN A 1 100 ? 6.460 -13.466 3.017 1.00 92.06 100 GLN A O 1
ATOM 773 N N . THR A 1 101 ? 5.326 -11.812 2.004 1.00 91.44 101 THR A N 1
ATOM 774 C CA . THR A 1 101 ? 6.373 -11.492 1.028 1.00 91.44 101 THR A CA 1
ATOM 775 C C . THR A 1 101 ? 7.619 -10.936 1.700 1.00 91.44 101 THR A C 1
ATOM 777 O O . THR A 1 101 ? 8.716 -11.353 1.343 1.00 91.44 101 THR A O 1
ATOM 780 N N . PHE A 1 102 ? 7.476 -10.091 2.727 1.00 90.12 102 PHE A N 1
ATOM 781 C CA . PHE A 1 102 ? 8.608 -9.601 3.517 1.00 90.12 102 PHE A CA 1
ATOM 782 C C . PHE A 1 102 ? 9.430 -10.748 4.117 1.00 90.12 102 PHE A C 1
ATOM 784 O O . PHE A 1 102 ? 10.642 -10.803 3.920 1.00 90.12 102 PHE A O 1
ATOM 791 N N . VAL A 1 103 ? 8.779 -11.695 4.803 1.00 89.81 103 VAL A N 1
ATOM 792 C CA . VAL A 1 103 ? 9.469 -12.845 5.414 1.00 89.81 103 VAL A CA 1
ATOM 793 C C . VAL A 1 103 ? 10.105 -13.737 4.344 1.00 89.81 103 VAL A C 1
ATOM 795 O O . VAL A 1 103 ? 11.238 -14.183 4.512 1.00 89.81 103 VAL A O 1
ATOM 798 N N . TYR A 1 104 ? 9.412 -13.965 3.225 1.00 92.00 104 TYR A N 1
ATOM 799 C CA . TYR A 1 104 ? 9.933 -14.782 2.130 1.00 92.00 104 TYR A CA 1
ATOM 800 C C . TYR A 1 104 ? 11.178 -14.166 1.484 1.00 92.00 104 TYR A C 1
ATOM 802 O O . TYR A 1 104 ? 12.193 -14.845 1.343 1.00 92.00 104 TYR A O 1
ATOM 810 N N . ILE A 1 105 ? 11.132 -12.884 1.122 1.00 90.88 105 ILE A N 1
ATOM 811 C CA . ILE A 1 105 ? 12.261 -12.185 0.492 1.00 90.88 105 ILE A CA 1
ATOM 812 C C . ILE A 1 105 ? 13.452 -12.124 1.455 1.00 90.88 105 ILE A C 1
ATOM 814 O O . ILE A 1 105 ? 14.591 -12.305 1.036 1.00 90.88 105 ILE A O 1
ATOM 818 N N . GLN A 1 106 ? 13.195 -11.930 2.752 1.00 88.00 106 GLN A N 1
ATOM 819 C CA . GLN A 1 106 ? 14.229 -11.868 3.780 1.00 88.00 106 GLN A CA 1
ATOM 820 C C . GLN A 1 106 ? 15.030 -13.173 3.908 1.00 88.00 106 GLN A C 1
ATOM 822 O O . GLN A 1 106 ? 16.250 -13.123 4.054 1.00 88.00 106 GLN A O 1
ATOM 827 N N . GLU A 1 107 ? 14.366 -14.326 3.834 1.00 87.19 107 GLU A N 1
ATOM 828 C CA . GLU A 1 107 ? 15.039 -15.631 3.858 1.00 87.19 107 GLU A CA 1
ATOM 829 C C . GLU A 1 107 ? 15.730 -15.941 2.521 1.00 87.19 107 GLU A C 1
ATOM 831 O O . GLU A 1 107 ? 16.793 -16.557 2.479 1.00 87.19 107 GLU A O 1
ATOM 836 N N . ASN A 1 108 ? 15.154 -15.470 1.414 1.00 89.56 108 ASN A N 1
ATOM 837 C CA . ASN A 1 108 ? 15.618 -15.750 0.056 1.00 89.56 108 ASN A CA 1
ATOM 838 C C . ASN A 1 108 ? 16.400 -14.577 -0.560 1.00 89.56 108 ASN A C 1
ATOM 840 O O . ASN A 1 108 ? 16.416 -14.411 -1.774 1.00 89.56 108 ASN A O 1
ATOM 844 N N . ARG A 1 109 ? 17.095 -13.769 0.256 1.00 87.50 109 ARG A N 1
ATOM 845 C CA . ARG A 1 109 ? 17.821 -12.558 -0.193 1.00 87.50 109 ARG A CA 1
ATOM 846 C C . ARG A 1 109 ? 18.794 -12.787 -1.353 1.00 87.50 109 ARG A C 1
ATOM 848 O O . ARG A 1 109 ? 19.068 -11.862 -2.101 1.00 87.50 109 ARG A O 1
ATOM 855 N N . LYS A 1 110 ? 19.332 -14.001 -1.498 1.00 87.75 110 LYS A N 1
ATOM 856 C CA . LYS A 1 110 ? 20.256 -14.355 -2.591 1.00 87.75 110 LYS A CA 1
ATOM 857 C C . LYS A 1 110 ? 19.581 -14.389 -3.963 1.00 87.75 110 LYS A C 1
ATOM 859 O O . LYS A 1 110 ? 20.268 -14.200 -4.956 1.00 87.75 110 LYS A O 1
ATOM 864 N N . ASP A 1 111 ? 18.273 -14.632 -3.998 1.00 86.44 111 ASP A N 1
ATOM 865 C CA . ASP A 1 111 ? 17.479 -14.678 -5.228 1.00 86.44 111 ASP A CA 1
ATOM 866 C C . ASP A 1 111 ? 16.872 -13.300 -5.573 1.00 86.44 111 ASP A C 1
ATOM 868 O O . ASP A 1 111 ? 16.298 -13.128 -6.645 1.00 86.44 111 ASP A O 1
ATOM 872 N N . PHE A 1 112 ? 17.008 -12.319 -4.671 1.00 89.12 112 PHE A N 1
ATOM 873 C CA . PHE A 1 112 ? 16.458 -10.966 -4.780 1.00 89.12 112 PHE A CA 1
ATOM 874 C C . PHE A 1 112 ? 17.562 -9.924 -4.572 1.00 89.12 112 PHE A C 1
ATOM 876 O O . PHE A 1 112 ? 17.673 -9.299 -3.517 1.00 89.12 112 PHE A O 1
ATOM 883 N N . ASP A 1 113 ? 18.408 -9.767 -5.584 1.00 87.62 113 ASP A N 1
ATOM 884 C CA . ASP A 1 113 ? 19.546 -8.842 -5.600 1.00 87.62 113 ASP A CA 1
ATOM 885 C C . ASP A 1 113 ? 19.159 -7.383 -5.903 1.00 87.62 113 ASP A C 1
ATOM 887 O O . ASP A 1 113 ? 19.843 -6.446 -5.489 1.00 87.62 113 ASP A O 1
ATOM 891 N N . THR A 1 114 ? 18.046 -7.187 -6.606 1.00 90.81 114 THR A N 1
ATOM 892 C CA . THR A 1 114 ? 17.602 -5.911 -7.167 1.00 90.81 114 THR A CA 1
ATOM 893 C C . THR A 1 114 ? 16.165 -5.594 -6.755 1.00 90.81 114 THR A C 1
ATOM 895 O O . THR A 1 114 ? 15.338 -6.475 -6.524 1.00 90.81 114 THR A O 1
ATOM 898 N N . GLY A 1 115 ? 15.830 -4.301 -6.681 1.00 89.06 115 GLY A N 1
ATOM 899 C CA . GLY A 1 115 ? 14.441 -3.878 -6.455 1.00 89.06 115 GLY A CA 1
ATOM 900 C C . GLY A 1 115 ? 13.502 -4.358 -7.568 1.00 89.06 115 GLY A C 1
ATOM 901 O O . GLY A 1 115 ? 12.363 -4.721 -7.298 1.00 89.06 115 GLY A O 1
ATOM 902 N N . GLU A 1 116 ? 14.011 -4.434 -8.796 1.00 92.56 116 GLU A N 1
ATOM 903 C CA . GLU A 1 116 ? 13.315 -4.949 -9.975 1.00 92.56 116 GLU A CA 1
ATOM 904 C C . GLU A 1 116 ? 12.898 -6.418 -9.831 1.00 92.56 116 GLU A C 1
ATOM 906 O O . GLU A 1 116 ? 11.737 -6.746 -10.085 1.00 92.56 116 GLU A O 1
ATOM 911 N N . SER A 1 117 ? 13.800 -7.304 -9.387 1.00 93.50 117 SER A N 1
ATOM 912 C CA . SER A 1 117 ? 13.460 -8.721 -9.197 1.00 93.50 117 SER A CA 1
ATOM 913 C C . SER A 1 117 ? 12.388 -8.903 -8.124 1.00 93.50 117 SER A C 1
ATOM 915 O O . SER A 1 117 ? 11.483 -9.725 -8.285 1.00 93.50 117 SER A O 1
ATOM 917 N N . VAL A 1 118 ? 12.411 -8.065 -7.082 1.00 94.38 118 VAL A N 1
ATOM 918 C CA . VAL A 1 118 ? 11.344 -8.006 -6.077 1.00 94.38 118 VAL A CA 1
ATOM 919 C C . VAL A 1 118 ? 10.027 -7.521 -6.684 1.00 94.38 118 VAL A C 1
ATOM 921 O O . VAL A 1 118 ? 8.999 -8.151 -6.452 1.00 94.38 118 VAL A O 1
ATOM 924 N N . ILE A 1 119 ? 10.023 -6.439 -7.468 1.00 95.94 119 ILE A N 1
ATOM 925 C CA . ILE A 1 119 ? 8.800 -5.900 -8.087 1.00 95.94 119 ILE A CA 1
ATOM 926 C C . ILE A 1 119 ? 8.158 -6.942 -9.008 1.00 95.94 119 ILE A C 1
ATOM 928 O O . ILE A 1 119 ? 6.978 -7.252 -8.848 1.00 95.94 119 ILE A O 1
ATOM 932 N N . ARG A 1 120 ? 8.935 -7.552 -9.910 1.00 94.44 120 ARG A N 1
ATOM 933 C CA . ARG A 1 120 ? 8.448 -8.618 -10.804 1.00 94.44 120 ARG A CA 1
ATOM 934 C C . ARG A 1 120 ? 7.888 -9.803 -10.031 1.00 94.44 120 ARG A C 1
ATOM 936 O O . ARG A 1 120 ? 6.833 -10.331 -10.378 1.00 94.44 120 ARG A O 1
ATOM 943 N N . PHE A 1 121 ? 8.576 -10.207 -8.964 1.00 95.56 121 PHE A N 1
ATOM 944 C CA . PHE A 1 121 ? 8.095 -11.266 -8.090 1.00 95.56 121 PHE A CA 1
ATOM 945 C C . PHE A 1 121 ? 6.755 -10.899 -7.455 1.00 95.56 121 PHE A C 1
ATOM 947 O O . PHE A 1 121 ? 5.834 -11.701 -7.530 1.00 95.56 121 PHE A O 1
ATOM 954 N N . LEU A 1 122 ? 6.605 -9.701 -6.887 1.00 95.44 122 LEU A N 1
ATOM 955 C CA . LEU A 1 122 ? 5.351 -9.267 -6.264 1.00 95.44 122 LEU A CA 1
ATOM 956 C C . LEU A 1 122 ? 4.195 -9.199 -7.271 1.00 95.44 122 LEU A C 1
ATOM 958 O O . LEU A 1 122 ? 3.103 -9.664 -6.954 1.00 95.44 122 LEU A O 1
ATOM 962 N N . LEU A 1 123 ? 4.448 -8.682 -8.477 1.00 96.00 123 LEU A N 1
ATOM 963 C CA . LEU A 1 123 ? 3.464 -8.633 -9.563 1.00 96.00 123 LEU A CA 1
ATOM 964 C C . LEU A 1 123 ? 2.989 -10.033 -9.974 1.00 96.00 123 LEU A C 1
ATOM 966 O O . LEU A 1 123 ? 1.814 -10.210 -10.268 1.00 96.00 123 LEU A O 1
ATOM 970 N N . SER A 1 124 ? 3.858 -11.049 -9.919 1.00 95.31 124 SER A N 1
ATOM 971 C CA . SER A 1 124 ? 3.491 -12.423 -10.301 1.00 95.31 124 SER A CA 1
ATOM 972 C C . SER A 1 124 ? 2.414 -13.075 -9.421 1.00 95.31 124 SER A C 1
ATOM 974 O O . SER A 1 124 ? 1.809 -14.056 -9.842 1.00 95.31 124 SER A O 1
ATOM 976 N N . PHE A 1 125 ? 2.156 -12.542 -8.221 1.00 95.19 125 PHE A N 1
ATOM 977 C CA . PHE A 1 125 ? 1.090 -13.017 -7.325 1.00 95.19 125 PHE A CA 1
ATOM 978 C C . PHE A 1 125 ? -0.203 -12.209 -7.450 1.00 95.19 125 PHE A C 1
ATOM 980 O O . PHE A 1 125 ? -1.172 -12.503 -6.756 1.00 95.19 125 PHE A O 1
ATOM 987 N N . MET A 1 126 ? -0.229 -11.172 -8.285 1.00 95.31 126 MET A N 1
ATOM 988 C CA . MET A 1 126 ? -1.412 -10.349 -8.526 1.00 95.31 126 MET A CA 1
ATOM 989 C C . MET A 1 126 ? -2.195 -10.936 -9.700 1.00 95.31 126 MET A C 1
ATOM 991 O O . MET A 1 126 ? -2.172 -10.409 -10.806 1.00 95.31 126 MET A O 1
ATOM 995 N N . THR A 1 127 ? -2.813 -12.090 -9.468 1.00 89.25 127 THR A N 1
ATOM 996 C CA . THR A 1 127 ? -3.337 -12.952 -10.536 1.00 89.25 127 THR A CA 1
ATOM 997 C C . THR A 1 127 ? -4.808 -12.731 -10.849 1.00 89.25 127 THR A C 1
ATOM 999 O O . THR A 1 127 ? -5.234 -13.079 -11.943 1.00 89.25 127 THR A O 1
ATOM 1002 N N . GLU A 1 128 ? -5.582 -12.160 -9.922 1.00 91.19 128 GLU A N 1
ATOM 1003 C CA . GLU A 1 128 ? -7.024 -11.968 -10.102 1.00 91.19 128 GLU A CA 1
ATOM 1004 C C . GLU A 1 128 ? -7.500 -10.595 -9.605 1.00 91.19 128 GLU A C 1
ATOM 1006 O O . GLU A 1 128 ? -6.894 -9.963 -8.734 1.00 91.19 128 GLU A O 1
ATOM 1011 N N . GLY A 1 129 ? -8.643 -10.146 -10.127 1.00 93.50 129 GLY A N 1
ATOM 1012 C CA . GLY A 1 129 ? -9.438 -9.068 -9.541 1.00 93.50 129 GLY A CA 1
ATOM 1013 C C . GLY A 1 129 ? -8.840 -7.669 -9.712 1.00 93.50 129 GLY A C 1
ATOM 1014 O O . GLY A 1 129 ? -8.373 -7.284 -10.781 1.00 93.50 129 GLY A O 1
ATOM 1015 N N . LEU A 1 130 ? -8.930 -6.845 -8.661 1.00 94.06 130 LEU A N 1
ATOM 1016 C CA . LEU A 1 130 ? -8.319 -5.509 -8.661 1.00 94.06 130 LEU A CA 1
ATOM 1017 C C . LEU A 1 130 ? -6.776 -5.573 -8.711 1.00 94.06 130 LEU A C 1
ATOM 1019 O O . LEU A 1 130 ? -6.199 -4.781 -9.456 1.00 94.06 130 LEU A O 1
ATOM 1023 N N . PRO A 1 131 ? -6.104 -6.481 -7.972 1.00 95.69 131 PRO A N 1
ATOM 1024 C CA . PRO A 1 131 ? -4.661 -6.683 -8.088 1.00 95.69 131 PRO A CA 1
ATOM 1025 C C . PRO A 1 131 ? -4.186 -7.003 -9.506 1.00 95.69 131 PRO A C 1
ATOM 1027 O O . PRO A 1 131 ? -3.225 -6.390 -9.956 1.00 95.69 131 PRO A O 1
ATOM 1030 N N . GLU A 1 132 ? -4.879 -7.886 -10.227 1.00 95.62 132 GLU A N 1
ATOM 1031 C CA . GLU A 1 132 ? -4.553 -8.209 -11.625 1.00 95.62 132 GLU A CA 1
ATOM 1032 C C . GLU A 1 132 ? -4.587 -6.968 -12.516 1.00 95.62 132 GLU A C 1
ATOM 1034 O O . GLU A 1 132 ? -3.616 -6.659 -13.200 1.00 95.62 132 GLU A O 1
ATOM 1039 N N . LYS A 1 133 ? -5.676 -6.193 -12.448 1.00 95.81 133 LYS A N 1
ATOM 1040 C CA . LYS A 1 133 ? -5.804 -4.951 -13.225 1.00 95.81 133 LYS A CA 1
ATOM 1041 C C . LYS A 1 133 ? -4.704 -3.949 -12.892 1.00 95.81 133 LYS A C 1
ATOM 1043 O O . LYS A 1 133 ? -4.180 -3.297 -13.786 1.00 95.81 133 LYS A O 1
ATOM 1048 N N . PHE A 1 134 ? -4.354 -3.823 -11.613 1.00 96.75 134 PHE A N 1
ATOM 1049 C CA . PHE A 1 134 ? -3.240 -2.981 -11.187 1.00 96.75 134 PHE A CA 1
ATOM 1050 C C . PHE A 1 134 ? -1.913 -3.469 -11.776 1.00 96.75 134 PHE A C 1
ATOM 1052 O O . PHE A 1 134 ? -1.141 -2.651 -12.264 1.00 96.75 134 PHE A O 1
ATOM 1059 N N . ALA A 1 135 ? -1.653 -4.778 -11.747 1.00 96.62 135 ALA A N 1
ATOM 1060 C CA . ALA A 1 135 ? -0.421 -5.354 -12.267 1.00 96.62 135 ALA A CA 1
ATOM 1061 C C . ALA A 1 135 ? -0.291 -5.170 -13.782 1.00 96.62 135 ALA A C 1
ATOM 1063 O O . ALA A 1 135 ? 0.770 -4.754 -14.239 1.00 96.62 135 ALA A O 1
ATOM 1064 N N . VAL A 1 136 ? -1.369 -5.416 -14.534 1.00 96.19 136 VAL A N 1
ATOM 1065 C CA . VAL A 1 136 ? -1.427 -5.180 -15.984 1.00 96.19 136 VAL A CA 1
ATOM 1066 C C . VAL A 1 136 ? -1.146 -3.713 -16.292 1.00 96.19 136 VAL A C 1
ATOM 1068 O O . VAL A 1 136 ? -0.170 -3.430 -16.973 1.00 96.19 136 VAL A O 1
ATOM 1071 N N . ASN A 1 137 ? -1.895 -2.782 -15.689 1.00 96.62 137 ASN A N 1
ATOM 1072 C CA . ASN A 1 137 ? -1.693 -1.350 -15.923 1.00 96.62 137 ASN A CA 1
ATOM 1073 C C . ASN A 1 137 ? -0.273 -0.895 -15.552 1.00 96.62 137 ASN A C 1
ATOM 1075 O O . ASN A 1 137 ? 0.328 -0.105 -16.263 1.00 96.62 137 ASN A O 1
ATOM 1079 N N . PHE A 1 138 ? 0.288 -1.401 -14.451 1.00 96.56 138 PHE A N 1
ATOM 1080 C CA . PHE A 1 138 ? 1.645 -1.050 -14.035 1.00 96.56 138 PHE A CA 1
ATOM 1081 C C . PHE A 1 138 ? 2.706 -1.539 -15.034 1.00 96.56 138 PHE A C 1
ATOM 1083 O O . PHE A 1 138 ? 3.696 -0.846 -15.263 1.00 96.56 138 PHE A O 1
ATOM 1090 N N . ILE A 1 139 ? 2.523 -2.734 -15.603 1.00 95.94 139 ILE A N 1
ATOM 1091 C CA . ILE A 1 139 ? 3.419 -3.281 -16.631 1.00 95.94 139 ILE A CA 1
ATOM 1092 C C . ILE A 1 139 ? 3.254 -2.510 -17.943 1.00 95.94 139 ILE A C 1
ATOM 1094 O O . ILE A 1 139 ? 4.263 -2.187 -18.569 1.00 95.94 139 ILE A O 1
ATOM 1098 N N . ASP A 1 140 ? 2.018 -2.197 -18.328 1.00 96.56 140 ASP A N 1
ATOM 1099 C CA . ASP A 1 140 ? 1.708 -1.432 -19.535 1.00 96.56 140 ASP A CA 1
ATOM 1100 C C . ASP A 1 140 ? 2.307 -0.019 -19.457 1.00 96.56 140 ASP A C 1
ATOM 1102 O O . ASP A 1 140 ? 3.000 0.381 -20.388 1.00 96.56 140 ASP A O 1
ATOM 1106 N N . ASP A 1 141 ? 2.176 0.680 -18.321 1.00 95.94 141 ASP A N 1
ATOM 1107 C CA . ASP A 1 141 ? 2.799 1.994 -18.088 1.00 95.94 141 ASP A CA 1
ATOM 1108 C C . ASP A 1 141 ? 4.325 1.941 -18.313 1.00 95.94 141 ASP A C 1
ATOM 1110 O O . ASP A 1 141 ? 4.891 2.766 -19.030 1.00 95.94 141 ASP A O 1
ATOM 1114 N N . ILE A 1 142 ? 5.006 0.936 -17.743 1.00 95.56 142 ILE A N 1
ATOM 1115 C CA . ILE A 1 142 ? 6.458 0.753 -17.921 1.00 95.56 142 ILE A CA 1
ATOM 1116 C C . ILE A 1 142 ? 6.796 0.446 -19.383 1.00 95.56 142 ILE A C 1
ATOM 1118 O O . ILE A 1 142 ? 7.801 0.933 -19.904 1.00 95.56 142 ILE A O 1
ATOM 1122 N N . ALA A 1 143 ? 5.994 -0.385 -20.050 1.00 95.81 143 ALA A N 1
ATOM 1123 C CA . ALA A 1 143 ? 6.214 -0.746 -21.444 1.00 95.81 143 ALA A CA 1
ATOM 1124 C C . ALA A 1 143 ? 6.032 0.463 -22.377 1.00 95.81 143 ALA A C 1
ATOM 1126 O O . ALA A 1 143 ? 6.834 0.656 -23.293 1.00 95.81 143 ALA A O 1
ATOM 1127 N N . GLU A 1 144 ? 5.023 1.298 -22.128 1.00 96.00 144 GLU A N 1
ATOM 1128 C CA . GLU A 1 144 ? 4.778 2.534 -22.869 1.00 96.00 144 GLU A CA 1
ATOM 1129 C C . GLU A 1 144 ? 5.902 3.557 -22.655 1.00 96.00 144 GLU A C 1
ATOM 1131 O O . GLU A 1 144 ? 6.445 4.082 -23.633 1.00 96.00 144 GLU A O 1
ATOM 1136 N N . GLU A 1 145 ? 6.314 3.792 -21.404 1.00 94.75 145 GLU A N 1
ATOM 1137 C CA . GLU A 1 145 ? 7.453 4.660 -21.073 1.00 94.75 145 GLU A CA 1
ATOM 1138 C C . GLU A 1 145 ? 8.738 4.174 -21.761 1.00 94.75 145 GLU A C 1
ATOM 1140 O O . GLU A 1 145 ? 9.470 4.962 -22.363 1.00 94.75 145 GLU A O 1
ATOM 1145 N N . TRP A 1 146 ? 8.974 2.862 -21.764 1.00 95.88 146 TRP A N 1
ATOM 1146 C CA . TRP A 1 146 ? 10.113 2.242 -22.432 1.00 95.88 146 TRP A CA 1
ATOM 1147 C C . TRP A 1 146 ? 10.114 2.442 -23.951 1.00 95.88 146 TRP A C 1
ATOM 1149 O O . TRP A 1 146 ? 11.147 2.757 -24.553 1.00 95.88 146 TRP A O 1
ATOM 1159 N N . GLU A 1 147 ? 8.968 2.255 -24.611 1.00 95.50 147 GLU A N 1
ATOM 1160 C CA . GLU A 1 147 ? 8.847 2.515 -26.048 1.00 95.50 147 GLU A CA 1
ATOM 1161 C C . GLU A 1 147 ? 9.065 3.992 -26.374 1.00 95.50 147 GLU A C 1
ATOM 1163 O O . GLU A 1 147 ? 9.738 4.308 -27.363 1.00 95.50 147 GLU A O 1
ATOM 1168 N N . HIS A 1 148 ? 8.561 4.886 -25.522 1.00 95.50 148 HIS A N 1
ATOM 1169 C CA . HIS A 1 148 ? 8.781 6.320 -25.640 1.00 95.50 148 HIS A CA 1
ATOM 1170 C C . HIS A 1 148 ? 10.269 6.679 -25.502 1.00 95.50 148 HIS A C 1
ATOM 1172 O O . HIS A 1 148 ? 10.812 7.371 -26.364 1.00 95.50 148 HIS A O 1
ATOM 1178 N N . GLU A 1 149 ? 10.972 6.156 -24.493 1.00 95.25 149 GLU A N 1
ATOM 1179 C CA . GLU A 1 149 ? 12.417 6.368 -24.322 1.00 95.25 149 GLU A CA 1
ATOM 1180 C C . GLU A 1 149 ? 13.221 5.850 -25.521 1.00 95.25 149 GLU A C 1
ATOM 1182 O O . GLU A 1 149 ? 14.111 6.539 -26.025 1.00 95.25 149 GLU A O 1
ATOM 1187 N N . LYS A 1 150 ? 12.879 4.671 -26.056 1.00 95.38 150 LYS A N 1
ATOM 1188 C CA . LYS A 1 150 ? 13.502 4.154 -27.285 1.00 95.38 150 LYS A CA 1
ATOM 1189 C C . LYS A 1 150 ? 13.196 5.020 -28.504 1.00 95.38 150 LYS A C 1
ATOM 1191 O O . LYS A 1 150 ? 14.038 5.145 -29.395 1.00 95.38 150 LYS A O 1
ATOM 1196 N N . ALA A 1 151 ? 11.981 5.552 -28.624 1.00 96.31 151 ALA A N 1
ATOM 1197 C CA . ALA A 1 151 ? 11.613 6.456 -29.712 1.00 96.31 151 ALA A CA 1
ATOM 1198 C C . ALA A 1 151 ? 12.403 7.771 -29.633 1.00 96.31 151 ALA A C 1
ATOM 1200 O O . ALA A 1 151 ? 12.936 8.222 -30.648 1.00 96.31 151 ALA A O 1
ATOM 1201 N N . GLU A 1 152 ? 12.565 8.331 -28.436 1.00 96.31 152 GLU A N 1
ATOM 1202 C CA . GLU A 1 152 ? 13.327 9.560 -28.227 1.00 96.31 152 GLU A CA 1
ATOM 1203 C C . GLU A 1 152 ? 14.838 9.340 -28.409 1.00 96.31 152 GLU A C 1
ATOM 1205 O O . GLU A 1 152 ? 15.497 10.137 -29.075 1.00 96.31 152 GLU A O 1
ATOM 1210 N N . ALA A 1 153 ? 15.391 8.213 -27.947 1.00 96.06 153 ALA A N 1
ATOM 1211 C CA . ALA A 1 153 ? 16.780 7.839 -28.228 1.00 96.06 153 ALA A CA 1
ATOM 1212 C C . ALA A 1 153 ? 17.040 7.734 -29.741 1.00 96.06 153 ALA A C 1
ATOM 1214 O O . ALA A 1 153 ? 18.036 8.261 -30.238 1.00 96.06 153 ALA A O 1
ATOM 1215 N N . ARG A 1 154 ? 16.100 7.144 -30.497 1.00 96.12 154 ARG A N 1
ATOM 1216 C CA . ARG A 1 154 ? 16.148 7.106 -31.969 1.00 96.12 154 ARG A CA 1
ATOM 1217 C C . ARG A 1 154 ? 16.115 8.505 -32.582 1.00 96.12 154 ARG A C 1
ATOM 1219 O O . ARG A 1 154 ? 16.890 8.774 -33.496 1.00 96.12 154 ARG A O 1
ATOM 1226 N N . ARG A 1 155 ? 15.263 9.400 -32.074 1.00 97.31 155 ARG A N 1
ATOM 1227 C CA . ARG A 1 155 ? 15.178 10.800 -32.523 1.00 97.31 155 ARG A CA 1
ATOM 1228 C C . ARG A 1 155 ? 16.474 11.575 -32.263 1.00 97.31 155 ARG A C 1
ATOM 1230 O O . ARG A 1 155 ? 16.868 12.390 -33.093 1.00 97.31 155 ARG A O 1
ATOM 1237 N N . LEU A 1 156 ? 17.124 11.324 -31.130 1.00 96.94 156 LEU A N 1
ATOM 1238 C CA . LEU A 1 156 ? 18.356 11.991 -30.702 1.00 96.94 156 LEU A CA 1
ATOM 1239 C C . LEU A 1 156 ? 19.637 11.294 -31.191 1.00 96.94 156 LEU A C 1
ATOM 1241 O O . LEU A 1 156 ? 20.729 11.740 -30.846 1.00 96.94 156 LEU A O 1
ATOM 1245 N N . PHE A 1 157 ? 19.526 10.225 -31.990 1.00 95.44 157 PHE A N 1
ATOM 1246 C CA . PHE A 1 157 ? 20.654 9.391 -32.432 1.00 95.44 157 PHE A CA 1
ATOM 1247 C C . PHE A 1 157 ? 21.518 8.853 -31.272 1.00 95.44 157 PHE A C 1
ATOM 1249 O O . PHE A 1 157 ? 22.730 8.680 -31.406 1.00 95.44 157 PHE A O 1
ATOM 1256 N N . LEU A 1 158 ? 20.891 8.575 -30.129 1.00 95.94 158 LEU A N 1
ATOM 1257 C CA . LEU A 1 158 ? 21.508 7.947 -28.963 1.00 95.94 158 LEU A CA 1
ATOM 1258 C C . LEU A 1 158 ? 21.307 6.422 -29.004 1.00 95.94 158 LEU A C 1
ATOM 1260 O O . LEU A 1 158 ? 20.344 5.942 -29.611 1.00 95.94 158 LEU A O 1
ATOM 1264 N N . PRO A 1 159 ? 22.189 5.635 -28.359 1.00 93.50 159 PRO A N 1
ATOM 1265 C CA . PRO A 1 159 ? 21.936 4.211 -28.176 1.00 93.50 159 PRO A CA 1
ATOM 1266 C C . PRO A 1 159 ? 20.631 4.009 -27.386 1.00 93.50 159 PRO A C 1
ATOM 1268 O O . PRO A 1 159 ? 20.359 4.780 -26.461 1.00 93.50 159 PRO A O 1
ATOM 1271 N N . PRO A 1 160 ? 19.817 2.994 -27.731 1.00 92.25 160 PRO A N 1
ATOM 1272 C CA . PRO A 1 160 ? 18.609 2.702 -26.977 1.00 92.25 160 PRO A CA 1
ATOM 1273 C C . PRO A 1 160 ? 18.974 2.299 -25.542 1.00 92.25 160 PRO A C 1
ATOM 1275 O O . PRO A 1 160 ? 20.035 1.699 -25.329 1.00 92.25 160 PRO A O 1
ATOM 1278 N N . PRO A 1 161 ? 18.109 2.600 -24.562 1.00 91.69 161 PRO A N 1
ATOM 1279 C CA . PRO A 1 161 ? 18.313 2.115 -23.208 1.00 91.69 161 PRO A CA 1
ATOM 1280 C C . PRO A 1 161 ? 18.343 0.570 -23.195 1.00 91.69 161 PRO A C 1
ATOM 1282 O O . PRO A 1 161 ? 17.662 -0.060 -24.012 1.00 91.69 161 PRO A O 1
ATOM 1285 N N . PRO A 1 162 ? 19.147 -0.050 -22.308 1.00 90.38 162 PRO A N 1
ATOM 1286 C CA . PRO A 1 162 ? 19.361 -1.498 -22.303 1.00 90.38 162 PRO A CA 1
ATOM 1287 C C . PRO A 1 162 ? 18.174 -2.291 -21.733 1.00 90.38 162 PRO A C 1
ATOM 1289 O O . PRO A 1 162 ? 17.697 -3.200 -22.408 1.00 90.38 162 PRO A O 1
ATOM 1292 N N . ASP A 1 163 ? 17.661 -1.912 -20.553 1.00 90.12 163 ASP A N 1
ATOM 1293 C CA . ASP A 1 163 ? 16.539 -2.580 -19.871 1.00 90.12 163 ASP A CA 1
ATOM 1294 C C . ASP A 1 163 ? 15.463 -1.616 -19.325 1.00 90.12 163 ASP A C 1
ATOM 1296 O O . ASP A 1 163 ? 15.831 -0.531 -18.859 1.00 90.12 163 ASP A O 1
ATOM 1300 N N . PRO A 1 164 ? 14.160 -1.998 -19.352 1.00 93.00 164 PRO A N 1
ATOM 1301 C CA . PRO A 1 164 ? 13.048 -1.198 -18.834 1.00 93.00 164 PRO A CA 1
ATOM 1302 C C . PRO A 1 164 ? 13.284 -0.629 -17.447 1.00 93.00 164 PRO A C 1
ATOM 1304 O O . PRO A 1 164 ? 13.735 -1.338 -16.551 1.00 93.00 164 PRO A O 1
ATOM 1307 N N . ASN A 1 165 ? 12.921 0.635 -17.242 1.00 92.25 165 ASN A N 1
ATOM 1308 C CA . ASN A 1 165 ? 12.995 1.246 -15.926 1.00 92.25 165 ASN A CA 1
ATOM 1309 C C . ASN A 1 165 ? 11.801 0.806 -15.063 1.00 92.25 165 ASN A C 1
ATOM 1311 O O . ASN A 1 165 ? 10.703 1.340 -15.171 1.00 92.25 165 ASN A O 1
ATOM 1315 N N . TRP A 1 166 ? 12.026 -0.148 -14.159 1.00 92.25 166 TRP A N 1
ATOM 1316 C CA . TRP A 1 166 ? 11.001 -0.627 -13.216 1.00 92.25 166 TRP A CA 1
ATOM 1317 C C . TRP A 1 166 ? 10.739 0.327 -12.041 1.00 92.25 166 TRP A C 1
ATOM 1319 O O . TRP A 1 166 ? 9.888 0.057 -11.187 1.00 92.25 166 TRP A O 1
ATOM 1329 N N . GLY A 1 167 ? 11.476 1.436 -11.964 1.00 90.88 167 GLY A N 1
ATOM 1330 C CA . GLY A 1 167 ? 11.434 2.363 -10.846 1.00 90.88 167 GLY A CA 1
ATOM 1331 C C . GLY A 1 167 ? 12.015 1.767 -9.562 1.00 90.88 167 GLY A C 1
ATOM 1332 O O . GLY A 1 167 ? 12.802 0.819 -9.562 1.00 90.88 167 GLY A O 1
ATOM 1333 N N . THR A 1 168 ? 11.643 2.354 -8.425 1.00 93.62 168 THR A N 1
ATOM 1334 C CA . THR A 1 168 ? 12.128 1.905 -7.114 1.00 93.62 168 THR A CA 1
ATOM 1335 C C . THR A 1 168 ? 11.091 1.046 -6.399 1.00 93.62 168 THR A C 1
ATOM 1337 O O . THR A 1 168 ? 9.881 1.235 -6.548 1.00 93.62 168 THR A O 1
ATOM 1340 N N . LEU A 1 169 ? 11.552 0.140 -5.532 1.00 90.75 169 LEU A N 1
ATOM 1341 C CA . LEU A 1 169 ? 10.646 -0.649 -4.692 1.00 90.75 169 LEU A CA 1
ATOM 1342 C C . LEU A 1 169 ? 9.768 0.249 -3.803 1.00 90.75 169 LEU A C 1
ATOM 1344 O O . LEU A 1 169 ? 8.607 -0.070 -3.567 1.00 90.75 169 LEU A O 1
ATOM 1348 N N . THR A 1 170 ? 10.293 1.390 -3.352 1.00 92.81 170 THR A N 1
ATOM 1349 C CA . THR A 1 170 ? 9.551 2.369 -2.547 1.00 92.81 170 THR A CA 1
ATOM 1350 C C . THR A 1 170 ? 8.372 2.951 -3.321 1.00 92.81 170 THR A C 1
ATOM 1352 O O . THR A 1 170 ? 7.247 2.909 -2.835 1.00 92.81 170 THR A O 1
ATOM 1355 N N . THR A 1 171 ? 8.601 3.422 -4.550 1.00 93.75 171 THR A N 1
ATOM 1356 C CA . THR A 1 171 ? 7.536 3.992 -5.391 1.00 93.75 171 THR A CA 1
ATOM 1357 C C . THR A 1 171 ? 6.479 2.948 -5.742 1.00 93.75 171 THR A C 1
ATOM 1359 O O . THR A 1 171 ? 5.286 3.244 -5.747 1.00 93.75 171 THR A O 1
ATOM 1362 N N . PHE A 1 172 ? 6.894 1.698 -5.976 1.00 95.38 172 PHE A N 1
ATOM 1363 C CA . 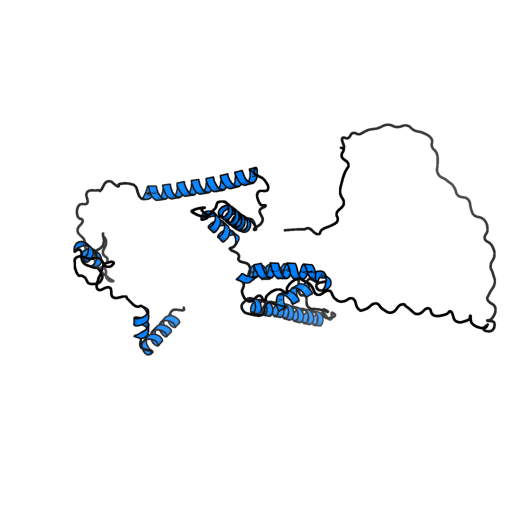PHE A 1 172 ? 5.965 0.586 -6.169 1.00 95.38 172 PHE A CA 1
ATOM 1364 C C . PHE A 1 172 ? 5.112 0.321 -4.917 1.00 95.38 172 PHE A C 1
ATOM 1366 O O . PHE A 1 172 ? 3.890 0.197 -5.009 1.00 95.38 172 PHE A O 1
ATOM 1373 N N . GLN A 1 173 ? 5.735 0.274 -3.734 1.00 93.00 173 GLN A N 1
ATOM 1374 C CA . GLN A 1 173 ? 5.030 0.069 -2.465 1.00 93.00 173 GLN A CA 1
ATOM 1375 C C . GLN A 1 173 ? 4.039 1.194 -2.160 1.00 93.00 173 GLN A C 1
ATOM 1377 O O . GLN A 1 173 ? 2.941 0.912 -1.689 1.00 93.00 173 GLN A O 1
ATOM 1382 N N . GLU A 1 174 ? 4.389 2.446 -2.456 1.00 93.06 174 GLU A N 1
ATOM 1383 C CA . GLU A 1 174 ? 3.491 3.594 -2.305 1.00 93.06 174 GLU A CA 1
ATOM 1384 C C . GLU A 1 174 ? 2.262 3.473 -3.213 1.00 93.06 174 GLU A C 1
ATOM 1386 O O . GLU A 1 174 ? 1.137 3.617 -2.731 1.00 93.06 174 GLU A O 1
ATOM 1391 N N . LYS A 1 175 ? 2.447 3.116 -4.494 1.00 94.62 175 LYS A N 1
ATOM 1392 C CA . LYS A 1 175 ? 1.332 2.843 -5.421 1.00 94.62 175 LYS A CA 1
ATOM 1393 C C . LYS A 1 175 ? 0.438 1.705 -4.912 1.00 94.62 175 LYS A C 1
ATOM 1395 O O . LYS A 1 175 ? -0.790 1.810 -4.959 1.00 94.62 175 LYS A O 1
ATOM 1400 N N . CYS A 1 176 ? 1.033 0.641 -4.374 1.00 93.56 176 CYS A N 1
ATOM 1401 C CA . CYS A 1 176 ? 0.272 -0.466 -3.804 1.00 93.56 176 CYS A CA 1
ATOM 1402 C C . CYS A 1 176 ? -0.487 -0.064 -2.529 1.00 93.56 176 CYS A C 1
ATOM 1404 O O . CYS A 1 176 ? -1.638 -0.452 -2.362 1.00 93.56 176 CYS A O 1
ATOM 1406 N N . GLU A 1 177 ? 0.107 0.727 -1.629 1.00 91.31 177 GLU A N 1
ATOM 1407 C CA . GLU A 1 177 ? -0.578 1.197 -0.416 1.00 91.31 177 GLU A CA 1
ATOM 1408 C C . GLU A 1 177 ? -1.701 2.186 -0.750 1.00 91.31 177 GLU A C 1
ATOM 1410 O O . GLU A 1 177 ? -2.750 2.153 -0.114 1.00 91.31 177 GLU A O 1
ATOM 1415 N N . ALA A 1 178 ? -1.530 3.016 -1.779 1.00 92.56 178 ALA A N 1
ATOM 1416 C CA . ALA A 1 178 ? -2.594 3.881 -2.276 1.00 92.56 178 ALA A CA 1
ATOM 1417 C C . ALA A 1 178 ? -3.769 3.075 -2.861 1.00 92.56 178 ALA A C 1
ATOM 1419 O O . ALA A 1 178 ? -4.925 3.424 -2.633 1.00 92.56 178 ALA A O 1
ATOM 1420 N N . THR A 1 179 ? -3.479 1.982 -3.575 1.00 93.00 179 THR A N 1
ATOM 1421 C CA . THR A 1 179 ? -4.498 1.178 -4.273 1.00 93.00 179 THR A CA 1
ATOM 1422 C C . THR A 1 179 ? -5.192 0.168 -3.355 1.00 93.00 179 THR A C 1
ATOM 1424 O O . THR A 1 179 ? -6.408 -0.009 -3.419 1.00 93.00 179 THR A O 1
ATOM 1427 N N . PHE A 1 180 ? -4.432 -0.515 -2.497 1.00 92.94 180 PHE A N 1
ATOM 1428 C CA . PHE A 1 180 ? -4.916 -1.637 -1.686 1.00 92.94 180 PHE A CA 1
ATOM 1429 C C . PHE A 1 180 ? -4.912 -1.360 -0.182 1.00 92.94 180 PHE A C 1
ATOM 1431 O O . PHE A 1 180 ? -5.550 -2.090 0.580 1.00 92.94 180 PHE A O 1
ATOM 1438 N N . GLY A 1 181 ? -4.178 -0.345 0.272 1.00 87.69 181 GLY A N 1
ATOM 1439 C CA . GLY A 1 181 ? -4.114 0.013 1.681 1.00 87.69 181 GLY A CA 1
ATOM 1440 C C . GLY A 1 181 ? -5.444 0.574 2.170 1.00 87.69 181 GLY A C 1
ATOM 1441 O O . GLY A 1 181 ? -6.039 1.457 1.554 1.00 87.69 181 GLY A O 1
ATOM 1442 N N . ASP A 1 182 ? -5.913 0.077 3.314 1.00 84.94 182 ASP A N 1
ATOM 1443 C CA . ASP A 1 182 ? -7.048 0.691 3.999 1.00 84.94 182 ASP A CA 1
ATOM 1444 C C . ASP A 1 182 ? -6.625 2.055 4.580 1.00 84.94 182 ASP A C 1
ATOM 1446 O O . ASP A 1 182 ? -5.929 2.150 5.595 1.00 84.94 182 ASP A O 1
ATOM 1450 N N . GLN A 1 183 ? -7.059 3.116 3.898 1.00 80.94 183 GLN A N 1
ATOM 1451 C CA . GLN A 1 183 ? -6.816 4.515 4.264 1.00 80.94 183 GLN A CA 1
ATOM 1452 C C . GLN A 1 183 ? -7.479 4.891 5.594 1.00 80.94 183 GLN A C 1
ATOM 1454 O O . GLN A 1 183 ? -7.038 5.800 6.296 1.00 80.94 183 GLN A O 1
ATOM 1459 N N . ASN A 1 184 ? -8.525 4.159 5.981 1.00 83.31 184 ASN A N 1
ATOM 1460 C CA . ASN A 1 184 ? -9.307 4.425 7.174 1.00 83.31 184 ASN A CA 1
ATOM 1461 C C . ASN A 1 184 ? -8.848 3.594 8.374 1.00 83.31 184 ASN A C 1
ATOM 1463 O O . ASN A 1 184 ? -9.510 3.662 9.409 1.00 83.31 184 ASN A O 1
ATOM 1467 N N . LYS A 1 185 ? -7.728 2.853 8.307 1.00 80.31 185 LYS A N 1
ATOM 1468 C CA . LYS A 1 185 ? -7.225 2.030 9.431 1.00 80.31 185 LYS A CA 1
ATOM 1469 C C . LYS A 1 185 ? -7.155 2.815 10.735 1.00 80.31 185 LYS A C 1
ATOM 1471 O O . LYS A 1 185 ? -7.648 2.352 11.761 1.00 80.31 185 LYS A O 1
ATOM 1476 N N . LYS A 1 186 ? -6.585 4.023 10.677 1.00 81.19 186 LYS A N 1
ATOM 1477 C CA . LYS A 1 186 ? -6.439 4.903 11.839 1.00 81.19 186 LYS A CA 1
ATOM 1478 C C . LYS A 1 186 ? -7.798 5.327 12.390 1.00 81.19 186 LYS A C 1
ATOM 1480 O O . LYS A 1 186 ? -8.088 5.066 13.550 1.00 81.19 186 LYS A O 1
ATOM 1485 N N . SER A 1 187 ? -8.637 5.944 11.558 1.00 76.31 187 SER A N 1
ATOM 1486 C CA . SER A 1 187 ? -9.944 6.453 11.992 1.00 76.31 187 SER A CA 1
ATOM 1487 C C . SER A 1 187 ? -10.865 5.326 12.474 1.00 76.31 187 SER A C 1
ATOM 1489 O O . SER A 1 187 ? -11.532 5.462 13.497 1.00 76.31 187 SER A O 1
ATOM 1491 N N . SER A 1 188 ? -10.834 4.171 11.806 1.00 82.75 188 SER A N 1
ATOM 1492 C CA . SER A 1 188 ? -11.567 2.972 12.221 1.00 82.75 188 SER A CA 1
ATOM 1493 C C . SER A 1 188 ? -11.084 2.462 13.575 1.00 82.75 188 SER A C 1
ATOM 1495 O O . SER A 1 188 ? -11.904 2.119 14.422 1.00 82.75 188 SER A O 1
ATOM 1497 N N . ALA A 1 189 ? -9.770 2.448 13.812 1.00 81.44 189 ALA A N 1
ATOM 1498 C CA . ALA A 1 189 ? -9.200 2.044 15.093 1.00 81.44 189 ALA A CA 1
ATOM 1499 C C . ALA A 1 189 ? -9.516 3.048 16.212 1.00 81.44 189 ALA A C 1
ATOM 1501 O O . ALA A 1 189 ? -9.890 2.633 17.304 1.00 81.44 189 ALA A O 1
ATOM 1502 N N . GLU A 1 190 ? -9.452 4.355 15.946 1.00 81.06 190 GLU A N 1
ATOM 1503 C CA . GLU A 1 190 ? -9.868 5.405 16.888 1.00 81.06 190 GLU A CA 1
ATOM 1504 C C . GLU A 1 190 ? -11.355 5.289 17.240 1.00 81.06 190 GLU A C 1
ATOM 1506 O O . GLU A 1 190 ? -11.738 5.385 18.408 1.00 81.06 190 GLU A O 1
ATOM 1511 N N . HIS A 1 191 ? -12.200 5.031 16.241 1.00 79.75 191 HIS A N 1
ATOM 1512 C CA . HIS A 1 191 ? -13.623 4.792 16.441 1.00 79.75 191 HIS A CA 1
ATOM 1513 C C . HIS A 1 191 ? -13.868 3.530 17.279 1.00 79.75 191 HIS A C 1
ATOM 1515 O O . HIS A 1 191 ? -14.657 3.556 18.223 1.00 79.75 191 HIS A O 1
ATOM 1521 N N . GLN A 1 192 ? -13.155 2.440 16.990 1.00 85.81 192 GLN A N 1
ATOM 1522 C CA . GLN A 1 192 ? -13.244 1.196 17.755 1.00 85.81 192 GLN A CA 1
ATOM 1523 C C . GLN A 1 192 ? -12.738 1.368 19.194 1.00 85.81 192 GLN A C 1
ATOM 1525 O O . GLN A 1 192 ? -13.401 0.895 20.112 1.00 85.81 192 GLN A O 1
ATOM 1530 N N . LEU A 1 193 ? -11.649 2.114 19.420 1.00 84.62 193 LEU A N 1
ATOM 1531 C CA . LEU A 1 193 ? -11.177 2.489 20.761 1.00 84.62 193 LEU A CA 1
ATOM 1532 C C . LEU A 1 193 ? -12.220 3.303 21.521 1.00 84.62 193 LEU A C 1
ATOM 1534 O O . LEU A 1 193 ? -12.461 3.047 22.696 1.00 84.62 193 LEU A O 1
ATOM 1538 N N . ALA A 1 194 ? -12.864 4.266 20.859 1.00 79.56 194 ALA A N 1
ATOM 1539 C CA . ALA A 1 194 ? -13.899 5.090 21.474 1.00 79.56 194 ALA A CA 1
ATOM 1540 C C . ALA A 1 194 ? -15.126 4.277 21.921 1.00 79.56 194 ALA A C 1
ATOM 1542 O O . ALA A 1 194 ? -15.817 4.676 22.859 1.00 79.56 194 ALA A O 1
ATOM 1543 N N . LEU A 1 195 ? -15.405 3.160 21.247 1.00 86.56 195 LEU A N 1
ATOM 1544 C CA . LEU A 1 195 ? -16.506 2.255 21.571 1.00 86.56 195 LEU A CA 1
ATOM 1545 C C . LEU A 1 195 ? -16.095 1.102 22.495 1.00 86.56 195 LEU A C 1
ATOM 1547 O O . LEU A 1 195 ? -16.975 0.428 23.040 1.00 86.56 195 LEU A O 1
ATOM 1551 N N . LEU A 1 196 ? -14.793 0.867 22.679 1.00 87.25 196 LEU A N 1
ATOM 1552 C CA . LEU A 1 196 ? -14.280 -0.262 23.440 1.00 87.25 196 LEU A CA 1
ATOM 1553 C C . LEU A 1 196 ? -14.691 -0.144 24.914 1.00 87.25 196 LEU A C 1
ATOM 1555 O O . LEU A 1 196 ? -14.369 0.816 25.607 1.00 87.25 196 LEU A O 1
ATOM 1559 N N . LYS A 1 197 ? -15.407 -1.154 25.411 1.00 86.19 197 LYS A N 1
ATOM 1560 C CA . LYS A 1 197 ? -15.828 -1.273 26.813 1.00 86.19 197 LYS A CA 1
ATOM 1561 C C . LYS A 1 197 ? -15.616 -2.694 27.285 1.00 86.19 197 LYS A C 1
ATOM 1563 O O . LYS A 1 197 ? -16.022 -3.613 26.582 1.00 86.19 197 LYS A O 1
ATOM 1568 N N . GLN A 1 198 ? -15.073 -2.892 28.482 1.00 83.62 198 GLN A N 1
ATOM 1569 C CA . GLN A 1 198 ? -14.811 -4.234 29.005 1.00 83.62 198 GLN A CA 1
ATOM 1570 C C . GLN A 1 198 ? -16.065 -5.131 28.981 1.00 83.62 198 GLN A C 1
ATOM 1572 O O . GLN A 1 198 ? -16.055 -6.190 28.358 1.00 83.62 198 GLN A O 1
ATOM 1577 N N . GLY A 1 199 ? -17.190 -4.685 29.543 1.00 88.00 199 GLY A N 1
ATOM 1578 C CA . GLY A 1 199 ? -18.411 -5.499 29.569 1.00 88.00 199 GLY A CA 1
ATOM 1579 C C . GLY A 1 199 ? -18.198 -6.798 30.355 1.00 88.00 199 GLY A C 1
ATOM 1580 O O . GLY A 1 199 ? -17.673 -6.756 31.462 1.00 88.00 199 GLY A O 1
ATOM 1581 N N . THR A 1 200 ? -18.589 -7.940 29.783 1.00 87.00 200 THR A N 1
ATOM 1582 C CA . THR A 1 200 ? -18.449 -9.275 30.400 1.00 87.00 200 THR A CA 1
ATOM 1583 C C . THR A 1 200 ? -17.126 -9.976 30.072 1.00 87.00 200 THR A C 1
ATOM 1585 O O . THR A 1 200 ? -16.931 -11.116 30.488 1.00 87.00 200 THR A O 1
ATOM 1588 N N . ARG A 1 201 ? -16.239 -9.342 29.291 1.00 84.56 201 ARG A N 1
ATOM 1589 C CA . ARG A 1 201 ? -14.973 -9.946 28.848 1.00 84.56 201 ARG A CA 1
ATOM 1590 C C . ARG A 1 201 ? -13.926 -9.924 29.963 1.00 84.56 201 ARG A C 1
ATOM 1592 O O . ARG A 1 201 ? -13.950 -9.044 30.832 1.00 84.56 201 ARG A O 1
ATOM 1599 N N . SER A 1 202 ? -12.983 -10.864 29.934 1.00 90.12 202 SER A N 1
ATOM 1600 C CA . SER A 1 202 ? -11.907 -10.881 30.927 1.00 90.12 202 SER A CA 1
ATOM 1601 C C . SER A 1 202 ? -10.997 -9.657 30.775 1.00 90.12 202 SER A C 1
ATOM 1603 O O . SER A 1 202 ? -10.827 -9.102 29.687 1.00 90.12 202 SER A O 1
ATOM 1605 N N . THR A 1 203 ? -10.367 -9.232 31.871 1.00 79.50 203 THR A N 1
ATOM 1606 C CA . THR A 1 203 ? -9.438 -8.091 31.867 1.00 79.50 203 THR A CA 1
ATOM 1607 C C . THR A 1 203 ? -8.281 -8.290 30.878 1.00 79.50 203 THR A C 1
ATOM 1609 O O . THR A 1 203 ? -7.862 -7.345 30.215 1.00 79.50 203 THR A O 1
ATOM 1612 N N . LYS A 1 204 ? -7.795 -9.530 30.723 1.00 84.56 204 LYS A N 1
ATOM 1613 C CA . LYS A 1 204 ? -6.719 -9.871 29.783 1.00 84.56 204 LYS A CA 1
ATOM 1614 C C . LYS A 1 204 ? -7.149 -9.682 28.327 1.00 84.56 204 LYS A C 1
ATOM 1616 O O . LYS A 1 204 ? -6.421 -9.060 27.563 1.00 84.56 204 LYS A O 1
ATOM 1621 N N . GLU A 1 205 ? -8.324 -10.186 27.956 1.00 84.06 205 GLU A N 1
ATOM 1622 C CA . GLU A 1 205 ? -8.868 -10.025 26.600 1.00 84.06 205 GLU A CA 1
ATOM 1623 C C . GLU A 1 205 ? -9.135 -8.554 26.285 1.00 84.06 205 GLU A C 1
ATOM 1625 O O . GLU A 1 205 ? -8.814 -8.085 25.197 1.00 84.06 205 GLU A O 1
ATOM 1630 N N . TYR A 1 206 ? -9.650 -7.801 27.262 1.00 86.19 206 TYR A N 1
ATOM 1631 C CA . TYR A 1 206 ? -9.839 -6.361 27.124 1.00 86.19 206 TYR A CA 1
ATOM 1632 C C . TYR A 1 206 ? -8.526 -5.625 26.855 1.00 86.19 206 TYR A C 1
ATOM 1634 O O . TYR A 1 206 ? -8.458 -4.850 25.904 1.00 86.19 206 TYR A O 1
ATOM 1642 N N . PHE A 1 207 ? -7.477 -5.877 27.645 1.00 81.56 207 PHE A N 1
ATOM 1643 C CA . PHE A 1 207 ? -6.181 -5.233 27.424 1.00 81.56 207 PHE A CA 1
ATOM 1644 C C . PHE A 1 207 ? -5.530 -5.657 26.110 1.00 81.56 207 PHE A C 1
ATOM 1646 O O . PHE A 1 207 ? -4.914 -4.823 25.456 1.00 81.56 207 PHE A O 1
ATOM 1653 N N . GLN A 1 208 ? -5.698 -6.912 25.689 1.00 85.94 208 GLN A N 1
ATOM 1654 C CA . GLN A 1 208 ? -5.186 -7.383 24.406 1.00 85.94 208 GLN A CA 1
ATOM 1655 C C . GLN A 1 208 ? -5.875 -6.684 23.224 1.00 85.94 208 GLN A C 1
ATOM 1657 O O . GLN A 1 208 ? -5.205 -6.264 22.283 1.00 85.94 208 GLN A O 1
ATOM 1662 N N . GLU A 1 209 ? -7.199 -6.539 23.258 1.00 85.44 209 GLU A N 1
ATOM 1663 C CA . GLU A 1 209 ? -7.946 -5.841 22.207 1.00 85.44 209 GLU A CA 1
ATOM 1664 C C . GLU A 1 209 ? -7.669 -4.334 22.222 1.00 85.44 209 GLU A C 1
ATOM 1666 O O . GLU A 1 209 ? -7.452 -3.735 21.169 1.00 85.44 209 GLU A O 1
ATOM 1671 N N . PHE A 1 210 ? -7.585 -3.732 23.412 1.00 83.69 210 PHE A N 1
ATOM 1672 C CA . PHE A 1 210 ? -7.158 -2.346 23.580 1.00 83.69 210 PHE A CA 1
ATOM 1673 C C . PHE A 1 210 ? -5.769 -2.113 22.985 1.00 83.69 210 PHE A C 1
ATOM 1675 O O . PHE A 1 210 ? -5.593 -1.157 22.238 1.00 83.69 210 PHE A O 1
ATOM 1682 N N . ASP A 1 211 ? -4.800 -2.989 23.259 1.00 82.12 211 ASP A N 1
ATOM 1683 C CA . ASP A 1 211 ? -3.443 -2.864 22.728 1.00 82.12 211 ASP A CA 1
ATOM 1684 C C . ASP A 1 211 ? -3.415 -3.018 21.201 1.00 82.12 211 ASP A C 1
ATOM 1686 O O . ASP A 1 211 ? -2.787 -2.224 20.508 1.00 82.12 211 ASP A O 1
ATOM 1690 N N . GLN A 1 212 ? -4.169 -3.964 20.635 1.00 84.50 212 GLN A N 1
ATOM 1691 C CA . GLN A 1 212 ? -4.283 -4.106 19.178 1.00 84.50 212 GLN A CA 1
ATOM 1692 C C . GLN A 1 212 ? -4.883 -2.864 18.509 1.00 84.50 212 GLN A C 1
ATOM 1694 O O . GLN A 1 212 ? -4.396 -2.435 17.460 1.00 84.50 212 GLN A O 1
ATOM 1699 N N . LEU A 1 213 ? -5.935 -2.289 19.093 1.00 82.62 213 LEU A N 1
ATOM 1700 C CA . LEU A 1 213 ? -6.586 -1.095 18.560 1.00 82.62 213 LEU A CA 1
ATOM 1701 C C . LEU A 1 213 ? -5.742 0.165 18.775 1.00 82.62 213 LEU A C 1
ATOM 1703 O O . LEU A 1 213 ? -5.636 0.976 17.860 1.00 82.62 213 LEU A O 1
ATOM 1707 N N . SER A 1 214 ? -5.097 0.294 19.937 1.00 78.62 214 SER A N 1
ATOM 1708 C CA . SER A 1 214 ? -4.122 1.343 20.251 1.00 78.62 214 SER A CA 1
ATOM 1709 C C . SER A 1 214 ? -3.001 1.319 19.225 1.00 78.62 214 SER A C 1
ATOM 1711 O O . SER A 1 214 ? -2.793 2.298 18.516 1.00 78.62 214 SER A O 1
ATOM 1713 N N . ASN A 1 215 ? -2.380 0.159 19.023 1.00 74.38 215 ASN A N 1
ATOM 1714 C CA . ASN A 1 215 ? -1.399 -0.029 17.970 1.00 74.38 215 ASN A CA 1
ATOM 1715 C C . ASN A 1 215 ? -1.962 0.413 16.614 1.00 74.38 215 ASN A C 1
ATOM 1717 O O . ASN A 1 215 ? -1.408 1.302 15.992 1.00 74.38 215 ASN A O 1
ATOM 1721 N N . ARG A 1 216 ? -3.124 -0.056 16.163 1.00 75.81 216 ARG A N 1
ATOM 1722 C CA . ARG A 1 216 ? -3.661 0.379 14.854 1.00 75.81 216 ARG A CA 1
ATOM 1723 C C . ARG A 1 216 ? -3.963 1.881 14.747 1.00 75.81 216 ARG A C 1
ATOM 1725 O O . ARG A 1 216 ? -3.774 2.447 13.673 1.00 75.81 216 ARG A O 1
ATOM 1732 N N . ALA A 1 217 ? -4.394 2.527 15.828 1.00 68.81 217 ALA A N 1
ATOM 1733 C CA . ALA A 1 217 ? -4.649 3.968 15.866 1.00 68.81 217 ALA A CA 1
ATOM 1734 C C . ALA A 1 217 ? -3.346 4.792 15.881 1.00 68.81 217 ALA A C 1
ATOM 1736 O O . ALA A 1 217 ? -3.270 5.857 15.266 1.00 68.81 217 ALA A O 1
ATOM 1737 N N . PHE A 1 218 ? -2.299 4.281 16.535 1.00 63.47 218 PHE A N 1
ATOM 1738 C CA . PHE A 1 218 ? -1.001 4.945 16.680 1.00 63.47 218 PHE A CA 1
ATOM 1739 C C . PHE A 1 218 ? 0.048 4.502 15.642 1.00 63.47 218 PHE A C 1
ATOM 1741 O O . PHE A 1 218 ? 1.049 5.189 15.456 1.00 63.47 218 PHE A O 1
ATOM 1748 N N . TYR A 1 219 ? -0.196 3.442 14.863 1.00 50.66 219 TYR A N 1
ATOM 1749 C CA . TYR A 1 219 ? 0.670 2.967 13.768 1.00 50.66 219 TYR A CA 1
ATOM 1750 C C . TYR A 1 219 ? 0.718 3.917 12.557 1.00 50.66 219 TYR A C 1
ATOM 1752 O O . TYR A 1 219 ? 1.447 3.663 11.602 1.00 50.66 219 TYR A O 1
ATOM 1760 N N . ALA A 1 220 ? 0.034 5.061 12.626 1.00 47.09 220 ALA A N 1
ATOM 1761 C CA . ALA A 1 220 ? 0.331 6.235 11.808 1.00 47.09 220 ALA A CA 1
ATOM 1762 C C . ALA A 1 220 ? 1.425 7.141 12.435 1.00 47.09 220 ALA A C 1
ATOM 1764 O O . ALA A 1 220 ? 1.375 8.358 12.268 1.00 47.09 220 ALA A O 1
ATOM 1765 N N . GLY A 1 221 ? 2.396 6.569 13.166 1.00 44.09 221 GLY A N 1
ATOM 1766 C CA . GLY A 1 221 ? 3.640 7.248 13.568 1.00 44.09 221 GLY A CA 1
ATOM 1767 C C . GLY A 1 221 ? 3.786 7.679 15.036 1.00 44.09 221 GLY A C 1
ATOM 1768 O O . GLY A 1 221 ? 4.496 8.647 15.292 1.00 44.09 221 GLY A O 1
ATOM 1769 N N . GLY A 1 222 ? 3.160 7.007 16.005 1.00 44.38 222 GLY A N 1
ATOM 1770 C CA . GLY A 1 222 ? 3.303 7.325 17.431 1.00 44.38 222 GLY A CA 1
ATOM 1771 C C . GLY A 1 222 ? 3.779 6.134 18.256 1.00 44.38 222 GLY A C 1
ATOM 1772 O O . GLY A 1 222 ? 3.120 5.103 18.301 1.00 44.38 222 GLY A O 1
ATOM 1773 N N . GLN A 1 223 ? 4.927 6.287 18.910 1.00 46.28 223 GLN A N 1
ATOM 1774 C CA . GLN A 1 223 ? 5.511 5.329 19.847 1.00 46.28 223 GLN A CA 1
ATOM 1775 C C . GLN A 1 223 ? 4.485 4.884 20.902 1.00 46.28 223 GLN A C 1
ATOM 1777 O O . GLN A 1 223 ? 3.832 5.725 21.524 1.00 46.28 223 GLN A O 1
ATOM 1782 N N . LEU A 1 224 ? 4.357 3.569 21.117 1.00 52.16 224 LEU A N 1
ATOM 1783 C CA . LEU A 1 224 ? 3.639 3.046 22.277 1.00 52.16 224 LEU A CA 1
ATOM 1784 C C . LEU A 1 224 ? 4.231 3.673 23.553 1.00 52.16 224 LEU A C 1
ATOM 1786 O O . LEU A 1 224 ? 5.459 3.729 23.671 1.00 52.16 224 LEU A O 1
ATOM 1790 N N . PRO A 1 225 ? 3.391 4.115 24.505 1.00 56.81 225 PRO A N 1
ATOM 1791 C CA . PRO A 1 225 ? 3.797 4.494 25.853 1.00 56.81 225 PRO A CA 1
ATOM 1792 C C . PRO A 1 225 ? 4.765 3.474 26.469 1.00 56.81 225 PRO A C 1
ATOM 1794 O O . PRO A 1 225 ? 4.351 2.401 26.903 1.00 56.81 225 PRO A O 1
ATOM 1797 N N . GLY A 1 226 ? 6.064 3.784 26.482 1.00 52.88 226 GLY A N 1
ATOM 1798 C CA . GLY A 1 226 ? 7.108 2.840 26.900 1.00 52.88 226 GLY A CA 1
ATOM 1799 C C . GLY A 1 226 ? 7.171 2.637 28.415 1.00 52.88 226 GLY A C 1
ATOM 1800 O O . GLY A 1 226 ? 7.821 1.708 28.890 1.00 52.88 226 GLY A O 1
ATOM 1801 N N . GLY A 1 227 ? 6.490 3.495 29.180 1.00 69.62 227 GLY A N 1
ATOM 1802 C CA . GLY A 1 227 ? 6.463 3.456 30.635 1.00 69.62 227 GLY A CA 1
ATOM 1803 C C . GLY A 1 227 ? 5.093 3.763 31.238 1.00 69.62 227 GLY A C 1
ATOM 1804 O O . GLY A 1 227 ? 4.183 4.294 30.600 1.00 69.62 227 GLY A O 1
ATOM 1805 N N . TYR A 1 228 ? 4.967 3.458 32.530 1.00 62.50 228 TYR A N 1
ATOM 1806 C CA . TYR A 1 228 ? 3.758 3.679 33.330 1.00 62.50 228 TYR A CA 1
ATOM 1807 C C . TYR A 1 228 ? 3.268 5.138 33.308 1.00 62.50 228 TYR A C 1
ATOM 1809 O O . TYR A 1 228 ? 2.067 5.390 33.353 1.00 62.50 228 TYR A O 1
ATOM 1817 N N . THR A 1 229 ? 4.179 6.108 33.210 1.00 59.31 229 THR A N 1
ATOM 1818 C CA . THR A 1 229 ? 3.862 7.541 33.112 1.00 59.31 229 THR A CA 1
ATOM 1819 C C . THR A 1 229 ? 3.150 7.895 31.811 1.00 59.31 229 THR A C 1
ATOM 1821 O O . THR A 1 229 ? 2.156 8.617 31.838 1.00 59.31 229 THR A O 1
ATOM 1824 N N . ASP A 1 230 ? 3.592 7.333 30.691 1.00 60.50 230 ASP A N 1
ATOM 1825 C CA . ASP A 1 230 ? 2.996 7.577 29.376 1.00 60.50 230 ASP A CA 1
ATOM 1826 C C . ASP A 1 230 ? 1.634 6.873 29.265 1.00 60.50 230 ASP A C 1
ATOM 1828 O O . ASP A 1 230 ? 0.673 7.405 28.698 1.00 60.50 230 ASP A O 1
ATOM 1832 N N . TRP A 1 231 ? 1.516 5.699 29.896 1.00 69.75 231 TRP A N 1
ATOM 1833 C CA . TRP A 1 231 ? 0.246 4.995 30.044 1.00 69.75 231 TRP A CA 1
ATOM 1834 C C . TRP A 1 231 ? -0.729 5.794 30.916 1.00 69.75 231 TRP A C 1
ATOM 1836 O O . TRP A 1 231 ? -1.881 5.996 30.537 1.00 69.75 231 TRP A O 1
ATOM 1846 N N . LYS A 1 232 ? -0.256 6.351 32.036 1.00 64.12 232 LYS A N 1
ATOM 1847 C CA . LYS A 1 232 ? -1.043 7.228 32.912 1.00 64.12 232 LYS A CA 1
ATOM 1848 C C . LYS A 1 232 ? -1.550 8.467 32.166 1.00 64.12 232 LYS A C 1
ATOM 1850 O O . LYS A 1 232 ? -2.722 8.803 32.302 1.00 64.12 232 LYS A O 1
ATOM 1855 N N . MET A 1 233 ? -0.719 9.114 31.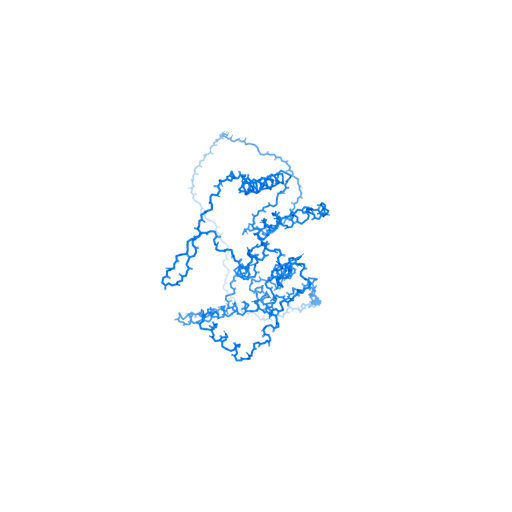346 1.00 58.22 233 MET A N 1
ATOM 1856 C CA . MET A 1 233 ? -1.138 10.261 30.524 1.00 58.22 233 MET A CA 1
ATOM 1857 C C . MET A 1 233 ? -2.158 9.863 29.447 1.00 58.22 233 MET A C 1
ATOM 1859 O O . MET A 1 233 ? -3.118 10.595 29.208 1.00 58.22 233 MET A O 1
ATOM 1863 N N . SER A 1 234 ? -2.011 8.677 28.851 1.00 62.19 234 SER A N 1
ATOM 1864 C CA . SER A 1 234 ? -2.980 8.131 27.891 1.00 62.19 234 SER A CA 1
ATOM 1865 C C . SER A 1 234 ? -4.340 7.864 28.545 1.00 62.19 234 SER A C 1
ATOM 1867 O O . SER A 1 234 ? -5.374 8.258 28.009 1.00 62.19 234 SER A O 1
ATOM 1869 N N . VAL A 1 235 ? -4.344 7.278 29.746 1.00 66.56 235 VAL A N 1
ATOM 1870 C CA . VAL A 1 235 ? -5.558 7.050 30.544 1.00 66.56 235 VAL A CA 1
ATOM 1871 C C . VAL A 1 235 ? -6.221 8.372 30.941 1.00 66.56 235 VAL A C 1
ATOM 1873 O O . VAL A 1 235 ? -7.436 8.495 30.818 1.00 66.56 235 VAL A O 1
ATOM 1876 N N . ILE A 1 236 ? -5.446 9.387 31.339 1.00 71.62 236 ILE A N 1
ATOM 1877 C CA . ILE A 1 236 ? -5.966 10.730 31.651 1.00 71.62 236 ILE A CA 1
ATOM 1878 C C . ILE A 1 236 ? -6.602 11.383 30.414 1.00 71.62 236 ILE A C 1
ATOM 1880 O O . ILE A 1 236 ? -7.663 11.997 30.517 1.00 71.62 236 ILE A O 1
ATOM 1884 N N . ASN A 1 237 ? -5.997 11.232 29.234 1.00 65.38 237 ASN A N 1
ATOM 1885 C CA . ASN A 1 237 ? -6.557 11.758 27.988 1.00 65.38 237 ASN A CA 1
ATOM 1886 C C . ASN A 1 237 ? -7.868 11.063 27.594 1.00 65.38 237 ASN A C 1
ATOM 1888 O O . ASN A 1 237 ? -8.810 11.738 27.173 1.00 65.38 237 ASN A O 1
ATOM 1892 N N . ILE A 1 238 ? -7.952 9.739 27.759 1.00 64.81 238 ILE A N 1
ATOM 1893 C CA . ILE A 1 238 ? -9.181 8.965 27.528 1.00 64.81 238 ILE A CA 1
ATOM 1894 C C . ILE A 1 238 ? -10.270 9.379 28.528 1.00 64.81 238 ILE A C 1
ATOM 1896 O O . ILE A 1 238 ? -11.389 9.673 28.109 1.00 64.81 238 ILE A O 1
ATOM 1900 N N . ASP A 1 239 ? -9.937 9.514 29.815 1.00 72.75 239 ASP A N 1
ATOM 1901 C CA . ASP A 1 239 ? -10.866 10.006 30.844 1.00 72.75 239 ASP A CA 1
ATOM 1902 C C . ASP A 1 239 ? -11.368 11.425 30.522 1.00 72.75 239 ASP A C 1
ATOM 1904 O O . ASP A 1 239 ? -12.563 11.715 30.595 1.00 72.75 239 ASP A O 1
ATOM 1908 N N . GLY A 1 240 ? -10.478 12.306 30.057 1.00 73.56 240 GLY A N 1
ATOM 1909 C CA . GLY A 1 240 ? -10.837 13.648 29.599 1.00 73.56 240 GLY A CA 1
ATOM 1910 C C . GLY A 1 240 ? -11.739 13.656 28.356 1.00 73.56 240 GLY A C 1
ATOM 1911 O O . GLY A 1 240 ? -12.569 14.556 28.191 1.00 73.56 240 GLY A O 1
ATOM 1912 N N . LEU A 1 241 ? -11.615 12.669 27.464 1.00 69.75 241 LEU A N 1
ATOM 1913 C CA . LEU A 1 241 ? -12.525 12.489 26.326 1.00 69.75 241 LEU A CA 1
ATOM 1914 C C . LEU A 1 241 ? -13.893 11.969 26.774 1.00 69.75 241 LEU A C 1
ATOM 1916 O O . LEU A 1 241 ? -14.917 12.488 26.325 1.00 69.75 241 LEU A O 1
ATOM 1920 N N . ASP A 1 242 ? -13.932 11.002 27.686 1.00 68.69 242 ASP A N 1
ATOM 1921 C CA . ASP A 1 242 ? -15.184 10.463 28.215 1.00 68.69 242 ASP A CA 1
ATOM 1922 C C . ASP A 1 242 ? -15.955 11.486 29.046 1.00 68.69 242 ASP A C 1
ATOM 1924 O O . ASP A 1 242 ? -17.183 11.570 28.930 1.00 68.69 242 ASP A O 1
ATOM 1928 N N . ARG A 1 243 ? -15.250 12.343 29.788 1.00 73.62 243 ARG A N 1
ATOM 1929 C CA . ARG A 1 243 ? -15.841 13.478 30.500 1.00 73.62 243 ARG A CA 1
ATOM 1930 C C . ARG A 1 243 ? -16.467 14.485 29.538 1.00 73.62 243 ARG A C 1
ATOM 1932 O O . ARG A 1 243 ? -17.642 14.805 29.695 1.00 73.62 243 ARG A O 1
ATOM 1939 N N . ARG A 1 244 ? -15.762 14.867 28.465 1.00 74.44 244 ARG A N 1
ATOM 1940 C CA . ARG A 1 244 ? -16.312 15.739 27.406 1.00 74.44 244 ARG A CA 1
ATOM 1941 C C . ARG A 1 244 ? -17.520 15.125 26.696 1.00 74.44 244 ARG A C 1
ATOM 1943 O O . ARG A 1 244 ? -18.481 15.829 26.407 1.00 74.44 244 ARG A O 1
ATOM 1950 N N . ARG A 1 245 ? -17.538 13.811 26.452 1.00 72.69 245 ARG A N 1
ATOM 1951 C CA . ARG A 1 245 ? -18.715 13.116 25.889 1.00 72.69 245 ARG A CA 1
ATOM 1952 C C . ARG A 1 245 ? -19.873 13.034 26.877 1.00 72.69 245 ARG A C 1
ATOM 1954 O O . ARG A 1 245 ? -21.033 13.073 26.471 1.00 72.69 245 ARG A O 1
ATOM 1961 N N . ALA A 1 246 ? -19.595 12.852 28.165 1.00 72.06 246 ALA A N 1
ATOM 1962 C CA . ALA A 1 246 ? -20.614 12.897 29.208 1.00 72.06 246 ALA A CA 1
ATOM 1963 C C . ALA A 1 246 ? -21.213 14.305 29.320 1.00 72.06 246 ALA A C 1
ATOM 1965 O O . ALA A 1 246 ? -22.428 14.432 29.436 1.00 72.06 246 ALA A O 1
ATOM 1966 N N . GLU A 1 247 ? -20.388 15.344 29.198 1.00 74.00 247 GLU A N 1
ATOM 1967 C CA . GLU A 1 247 ? -20.805 16.746 29.140 1.00 74.00 247 GLU A CA 1
ATOM 1968 C C . GLU A 1 247 ? -21.612 17.055 27.878 1.00 74.00 247 GLU A C 1
ATOM 1970 O O . GLU A 1 247 ? -22.694 17.612 27.997 1.00 74.00 247 GLU A O 1
ATOM 1975 N N . GLN A 1 248 ? -21.179 16.620 26.690 1.00 73.50 248 GLN A N 1
ATOM 1976 C CA . GLN A 1 248 ? -21.953 16.768 25.450 1.00 73.50 248 GLN A CA 1
ATOM 1977 C C . GLN A 1 248 ? -23.294 16.030 25.518 1.00 73.50 248 GLN A C 1
ATOM 1979 O O . GLN A 1 248 ? -24.325 16.592 25.161 1.00 73.50 248 GLN A O 1
ATOM 1984 N N . ARG A 1 249 ? -23.321 14.791 26.029 1.00 72.25 249 ARG A N 1
ATOM 1985 C CA . ARG A 1 249 ? -24.579 14.056 26.249 1.00 72.25 249 ARG A CA 1
ATOM 1986 C C . ARG A 1 249 ? -25.470 14.748 27.271 1.00 72.25 249 ARG A C 1
ATOM 1988 O O . ARG A 1 249 ? -26.677 14.812 27.060 1.00 72.25 249 ARG A O 1
ATOM 1995 N N . ARG A 1 250 ? -24.900 15.290 28.351 1.00 75.81 250 ARG A N 1
ATOM 1996 C CA . ARG A 1 250 ? -25.647 16.093 29.324 1.00 75.81 250 ARG A CA 1
ATOM 1997 C C . ARG A 1 250 ? -26.192 17.364 28.685 1.00 75.81 250 ARG A C 1
ATOM 1999 O O . ARG A 1 250 ? -27.380 17.609 28.833 1.00 75.81 250 ARG A O 1
ATOM 2006 N N . ALA A 1 251 ? -25.397 18.102 27.918 1.00 70.88 251 ALA A N 1
ATOM 2007 C CA . ALA A 1 251 ? -25.821 19.304 27.205 1.00 70.88 251 ALA A CA 1
ATOM 2008 C C . ALA A 1 251 ? -26.950 19.010 26.201 1.00 70.88 251 ALA A C 1
ATOM 2010 O O . ALA A 1 251 ? -27.938 19.737 26.146 1.00 70.88 251 ALA A O 1
ATOM 2011 N N . LEU A 1 252 ? -26.874 17.884 25.486 1.00 62.97 252 LEU A N 1
ATOM 2012 C CA . LEU A 1 252 ? -27.956 17.409 24.618 1.00 62.97 252 LEU A CA 1
ATOM 2013 C C . LEU A 1 252 ? -29.194 16.952 25.415 1.00 62.97 252 LEU A C 1
ATOM 2015 O O . LEU A 1 252 ? -30.318 17.147 24.960 1.00 62.97 252 LEU A O 1
ATOM 2019 N N . SER A 1 253 ? -29.022 16.398 26.622 1.00 56.22 253 SER A N 1
ATOM 2020 C CA . SER A 1 253 ? -30.137 16.019 27.512 1.00 56.22 253 SER A CA 1
ATOM 2021 C C . SER A 1 253 ? -30.824 17.216 28.185 1.00 56.22 253 SER A C 1
ATOM 2023 O O . SER A 1 253 ? -32.018 17.153 28.486 1.00 56.22 253 SER A O 1
ATOM 2025 N N . VAL A 1 254 ? -30.102 18.328 28.373 1.00 52.44 254 VAL A N 1
ATOM 2026 C CA . VAL A 1 254 ? -30.648 19.586 28.909 1.00 52.44 254 VAL A CA 1
ATOM 2027 C C . VAL A 1 254 ? -31.662 20.190 27.930 1.00 52.44 254 VAL A C 1
ATOM 2029 O O . VAL A 1 254 ? -32.668 20.740 28.371 1.00 52.44 254 VAL A O 1
ATOM 2032 N N . HIS A 1 255 ? -31.503 19.970 26.619 1.00 52.44 255 HIS A N 1
ATOM 2033 C CA . HIS A 1 255 ? -32.490 20.387 25.616 1.00 52.44 255 HIS A CA 1
ATOM 2034 C C . HIS A 1 255 ? -33.806 19.587 25.616 1.00 52.44 255 HIS A C 1
ATOM 2036 O O . HIS A 1 255 ? -34.766 20.027 24.990 1.00 52.44 255 HIS A O 1
ATOM 2042 N N . TYR A 1 256 ? -33.898 18.464 26.340 1.00 48.62 256 TYR A N 1
ATOM 2043 C CA . TYR A 1 256 ? -35.130 17.663 26.447 1.00 48.62 256 TYR A CA 1
ATOM 2044 C C . TYR A 1 256 ? -35.830 17.751 27.810 1.00 48.62 256 TYR A C 1
ATOM 2046 O O . TYR A 1 256 ? -36.879 17.138 28.000 1.00 48.62 256 TYR A O 1
ATOM 2054 N N . SER A 1 257 ? -35.292 18.534 28.750 1.00 44.94 257 SER A N 1
ATOM 2055 C CA . SER A 1 257 ? -35.810 18.615 30.123 1.00 44.94 257 SER A CA 1
ATOM 2056 C C . SER A 1 257 ? -36.030 20.060 30.559 1.00 44.94 257 SER A C 1
ATOM 2058 O O . SER A 1 257 ? -35.557 20.492 31.608 1.00 44.94 257 SER A O 1
ATOM 2060 N N . HIS A 1 258 ? -36.740 20.840 29.750 1.00 44.81 258 HIS A N 1
ATOM 2061 C CA . HIS A 1 258 ? -37.438 22.018 30.258 1.00 44.81 258 HIS A CA 1
ATOM 2062 C C . HIS A 1 258 ? -38.933 21.701 30.241 1.00 44.81 258 HIS A C 1
ATOM 2064 O O . HIS A 1 258 ? -39.493 21.529 29.155 1.00 44.81 258 HIS A O 1
ATOM 2070 N N . PRO A 1 259 ? -39.608 21.599 31.404 1.00 46.75 259 PRO A N 1
ATOM 2071 C CA . PRO A 1 259 ? -41.055 21.668 31.428 1.00 46.75 259 PRO A CA 1
ATOM 2072 C C . PRO A 1 259 ? -41.410 23.098 31.023 1.00 46.75 259 PRO A C 1
ATOM 2074 O O . PRO A 1 259 ? -41.415 24.016 31.838 1.00 46.75 259 PRO A O 1
ATOM 2077 N N . THR A 1 260 ? -41.634 23.312 29.729 1.00 49.88 260 THR A N 1
ATOM 2078 C CA . THR A 1 260 ? -42.186 24.573 29.244 1.00 49.88 260 THR A CA 1
ATOM 2079 C C . THR A 1 260 ? -43.509 24.794 29.980 1.00 49.88 260 THR A C 1
ATOM 2081 O O . THR A 1 260 ? -44.347 23.880 29.959 1.00 49.88 260 THR A O 1
ATOM 2084 N N . PRO A 1 261 ? -43.741 25.952 30.622 1.00 45.38 261 PRO A N 1
ATOM 2085 C CA . PRO A 1 261 ? -45.064 26.274 31.128 1.00 45.38 261 PRO A CA 1
ATOM 2086 C C . PRO A 1 261 ? -46.013 26.196 29.935 1.00 45.38 261 PRO A C 1
ATOM 2088 O O . PRO A 1 261 ? -45.771 26.859 28.929 1.00 45.38 261 PRO A O 1
ATOM 2091 N N . LYS A 1 262 ? -47.043 25.345 30.001 1.00 45.97 262 LYS A N 1
ATOM 2092 C CA . LYS A 1 262 ? -48.070 25.283 28.955 1.00 45.97 262 LYS A CA 1
ATOM 2093 C C . LYS A 1 262 ? -48.682 26.683 28.832 1.00 45.97 262 LYS A C 1
ATOM 2095 O O . LYS A 1 262 ? -49.360 27.094 29.776 1.00 45.97 262 LYS A O 1
ATOM 2100 N N . PRO A 1 263 ? -48.505 27.417 27.719 1.00 39.88 263 PRO A N 1
ATOM 2101 C CA . PRO A 1 263 ? -49.369 28.554 27.477 1.00 39.88 263 PRO A CA 1
ATOM 2102 C C . PRO A 1 263 ? -50.782 27.997 27.291 1.00 39.88 263 PRO A C 1
ATOM 2104 O O . PRO A 1 263 ? -50.976 27.013 26.571 1.00 39.88 263 PRO A O 1
ATOM 2107 N N . ALA A 1 264 ? -51.760 28.586 27.976 1.00 52.72 264 ALA A N 1
ATOM 2108 C CA . ALA A 1 264 ? -53.163 28.261 27.775 1.00 52.72 264 ALA A CA 1
ATOM 2109 C C . ALA A 1 264 ? -53.496 28.453 26.287 1.00 52.72 264 ALA A C 1
ATOM 2111 O O . ALA A 1 264 ? -53.549 29.575 25.782 1.00 52.72 264 ALA A O 1
ATOM 2112 N N . SER A 1 265 ? -53.643 27.346 25.557 1.00 45.72 265 SER A N 1
ATOM 2113 C CA . SER A 1 265 ? -53.986 27.386 24.144 1.00 45.72 265 SER A CA 1
ATOM 2114 C C . SER A 1 265 ? -55.473 27.687 24.025 1.00 45.72 265 SER A C 1
ATOM 2116 O O . SER A 1 265 ? -56.313 26.806 24.216 1.00 45.72 265 SER A O 1
ATOM 2118 N N . PHE A 1 266 ? -55.806 28.923 23.679 1.00 54.22 266 PHE A N 1
ATOM 2119 C CA . PHE A 1 266 ? -57.098 29.198 23.066 1.00 54.22 266 PHE A CA 1
ATOM 2120 C C . PHE A 1 266 ? -57.152 28.467 21.712 1.00 54.22 266 PHE A C 1
ATOM 2122 O O . PHE A 1 266 ? -56.163 28.506 20.968 1.00 54.22 266 PHE A O 1
ATOM 2129 N N . PRO A 1 267 ? -58.254 27.775 21.373 1.00 41.66 267 PRO A N 1
ATOM 2130 C CA . PRO A 1 267 ? -58.359 27.063 20.107 1.00 41.66 267 PRO A CA 1
ATOM 2131 C C . PRO A 1 267 ? -58.367 28.079 18.959 1.00 41.66 267 PRO A C 1
ATOM 2133 O O . PRO A 1 267 ? -59.349 28.785 18.746 1.00 41.66 267 PRO A O 1
ATOM 2136 N N . LYS A 1 268 ? -57.261 28.180 18.212 1.00 48.16 268 LYS A N 1
ATOM 2137 C CA . LYS A 1 268 ? -57.240 28.929 16.950 1.00 48.16 268 LYS A CA 1
ATOM 2138 C C . LYS A 1 268 ? -57.963 28.105 15.887 1.00 48.16 268 LYS A C 1
ATOM 2140 O O . LYS A 1 268 ? -57.569 26.975 15.605 1.00 48.16 268 LYS A O 1
ATOM 2145 N N . ALA A 1 269 ? -59.018 28.681 15.317 1.00 51.66 269 ALA A N 1
ATOM 2146 C CA . ALA A 1 269 ? -59.762 28.096 14.212 1.00 51.66 269 ALA A CA 1
ATOM 2147 C C . ALA A 1 269 ? -58.850 27.898 12.987 1.00 51.66 269 ALA A C 1
ATOM 2149 O O . ALA A 1 269 ? -58.125 28.808 12.579 1.00 51.66 269 ALA A O 1
ATOM 2150 N N . VAL A 1 270 ? -58.890 26.693 12.416 1.00 50.41 270 VAL A N 1
ATOM 2151 C CA . VAL A 1 270 ? -58.225 26.342 11.156 1.00 50.41 270 VAL A CA 1
ATOM 2152 C C . VAL A 1 270 ? -58.910 27.124 10.038 1.00 50.41 270 VAL A C 1
ATOM 2154 O O . VAL A 1 270 ? -60.112 26.979 9.841 1.00 50.41 270 VAL A O 1
ATOM 2157 N N . THR A 1 271 ? -58.168 27.966 9.321 1.00 57.72 271 THR A N 1
ATOM 2158 C CA . THR A 1 271 ? -58.664 28.626 8.105 1.00 57.72 271 THR A CA 1
ATOM 2159 C C . THR A 1 271 ? -57.935 28.045 6.905 1.00 57.72 271 THR A C 1
ATOM 2161 O O . THR A 1 271 ? -56.707 28.069 6.832 1.00 57.72 271 THR A O 1
ATOM 2164 N N . GLU A 1 272 ? -58.698 27.472 5.980 1.00 53.66 272 GLU A N 1
ATOM 2165 C CA . GLU A 1 272 ? -58.187 26.960 4.713 1.00 53.66 272 GLU A CA 1
ATOM 2166 C C . GLU A 1 272 ? -57.955 28.143 3.771 1.00 53.66 272 GLU A C 1
ATOM 2168 O O . GLU A 1 272 ? -58.874 28.912 3.487 1.00 53.66 272 GLU A O 1
ATOM 2173 N N . LYS A 1 273 ? -56.720 28.316 3.289 1.00 55.44 273 LYS A N 1
ATOM 2174 C CA . LYS A 1 273 ? -56.416 29.270 2.220 1.00 55.44 273 LYS A CA 1
ATOM 2175 C C . LYS A 1 273 ? -56.134 28.486 0.944 1.00 55.44 273 LYS A C 1
ATOM 2177 O O . LYS A 1 273 ? -55.196 27.697 0.873 1.00 55.44 273 LYS A O 1
ATOM 2182 N N . ARG A 1 274 ? -56.977 28.693 -0.067 1.00 49.75 274 ARG A N 1
ATOM 2183 C CA . ARG A 1 274 ? -56.828 28.098 -1.397 1.00 49.75 274 ARG A CA 1
ATOM 2184 C C . ARG A 1 274 ? -56.000 29.046 -2.260 1.00 49.75 274 ARG A C 1
ATOM 2186 O O . ARG A 1 274 ? -56.441 30.162 -2.522 1.00 49.75 274 ARG A O 1
ATOM 2193 N N . THR A 1 275 ? -54.816 28.623 -2.689 1.00 56.06 275 THR A N 1
ATOM 2194 C CA . THR A 1 275 ? -54.041 29.326 -3.721 1.00 56.06 275 THR A CA 1
ATOM 2195 C C . THR A 1 275 ? -54.160 28.583 -5.054 1.00 56.06 275 THR A C 1
ATOM 2197 O O . THR A 1 275 ? -54.566 27.421 -5.097 1.00 56.06 275 THR A O 1
ATOM 2200 N N . GLY A 1 276 ? -53.865 29.274 -6.163 1.00 62.91 276 GLY A N 1
ATOM 2201 C CA . GLY A 1 276 ? -54.118 28.816 -7.540 1.00 62.91 276 GLY A CA 1
ATOM 2202 C C . GLY A 1 276 ? -53.447 27.500 -7.965 1.00 62.91 276 GLY A C 1
ATOM 2203 O O . GLY A 1 276 ? -53.740 27.005 -9.045 1.00 62.91 276 GLY A O 1
ATOM 2204 N N . THR A 1 277 ? -52.606 26.905 -7.118 1.00 55.72 277 THR A N 1
ATOM 2205 C CA . THR A 1 277 ? -51.895 25.640 -7.375 1.00 55.72 277 THR A CA 1
ATOM 2206 C C . THR A 1 277 ? -52.103 24.582 -6.282 1.00 55.72 277 THR A C 1
ATOM 2208 O O . THR A 1 277 ? -51.450 23.544 -6.306 1.00 55.72 277 THR A O 1
ATOM 2211 N N . GLY A 1 278 ? -53.019 24.804 -5.331 1.00 59.06 278 GLY A N 1
ATOM 2212 C CA . GLY A 1 278 ? -53.364 23.822 -4.297 1.00 59.06 278 GLY A CA 1
ATOM 2213 C C . GLY A 1 278 ? -53.818 24.444 -2.975 1.00 59.06 278 GLY A C 1
ATOM 2214 O O . GLY A 1 278 ? -53.676 25.643 -2.741 1.00 59.06 278 GLY A O 1
ATOM 2215 N N . VAL A 1 279 ? -54.392 23.622 -2.093 1.00 62.34 279 VAL A N 1
ATOM 2216 C CA . VAL A 1 279 ? -54.759 24.037 -0.729 1.00 62.34 279 VAL A CA 1
ATOM 2217 C C . VAL A 1 279 ? -53.523 23.927 0.161 1.00 62.34 279 VAL A C 1
ATOM 2219 O O . VAL A 1 2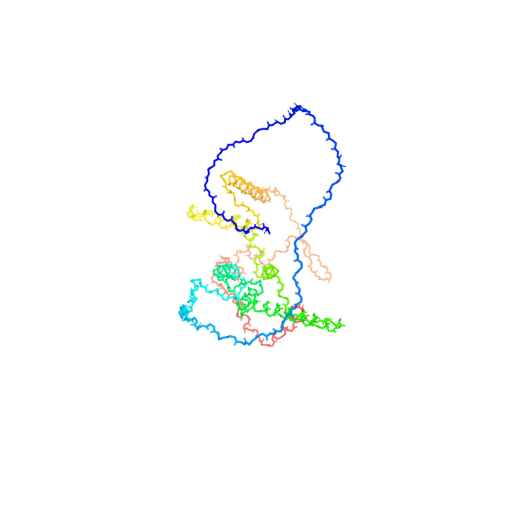79 ? -53.002 22.830 0.355 1.00 62.34 279 VAL A O 1
ATOM 2222 N N . THR A 1 280 ? -53.051 25.048 0.711 1.00 56.56 280 THR A N 1
ATOM 2223 C CA . THR A 1 280 ? -51.960 25.061 1.694 1.00 56.56 280 THR A CA 1
ATOM 2224 C C . THR A 1 280 ? -52.530 25.276 3.094 1.00 56.56 280 THR A C 1
ATOM 2226 O O . THR A 1 280 ? -53.132 26.303 3.406 1.00 56.56 280 THR A O 1
ATOM 2229 N N . TYR A 1 281 ? -52.366 24.276 3.962 1.00 59.09 281 TYR A N 1
ATOM 2230 C CA . TYR A 1 281 ? -52.850 24.321 5.342 1.00 59.09 281 TYR A CA 1
ATOM 2231 C C . TYR A 1 281 ? -51.773 24.913 6.256 1.00 59.09 281 TYR A C 1
ATOM 2233 O O . TYR A 1 281 ? -50.810 24.239 6.615 1.00 59.09 281 TYR A O 1
ATOM 2241 N N . THR A 1 282 ? -51.925 26.175 6.658 1.00 49.31 282 THR A N 1
ATOM 2242 C CA . THR A 1 282 ? -51.030 26.819 7.634 1.00 49.31 282 THR A CA 1
ATOM 2243 C C . THR A 1 282 ? -51.592 26.657 9.052 1.00 49.31 282 THR A C 1
ATOM 2245 O O . THR A 1 282 ? -52.615 27.255 9.380 1.00 49.31 282 THR A O 1
ATOM 2248 N N . GLY A 1 283 ? -50.956 25.839 9.898 1.00 66.12 283 GLY A N 1
ATOM 2249 C CA . GLY A 1 283 ? -51.397 25.542 11.273 1.00 66.12 283 GLY A CA 1
ATOM 2250 C C . GLY A 1 283 ? -50.824 24.217 11.795 1.00 66.12 283 GLY A C 1
ATOM 2251 O O . GLY A 1 283 ? -49.883 23.699 11.204 1.00 66.12 283 GLY A O 1
ATOM 2252 N N . GLN A 1 284 ? -51.403 23.625 12.855 1.00 58.81 284 GLN A N 1
ATOM 2253 C CA . GLN A 1 284 ? -51.014 22.295 13.390 1.00 58.81 284 GLN A CA 1
ATOM 2254 C C . GLN A 1 284 ? -51.269 21.107 12.425 1.00 58.81 284 GLN A C 1
ATOM 2256 O O . GLN A 1 284 ? -51.230 19.954 12.844 1.00 58.81 284 GLN A O 1
ATOM 2261 N N . GLY A 1 285 ? -51.517 21.374 11.138 1.00 60.31 285 GLY A N 1
ATOM 2262 C CA . GLY A 1 285 ? -52.010 20.399 10.168 1.00 60.31 285 GLY A CA 1
ATOM 2263 C C . GLY A 1 285 ? -53.466 20.010 10.444 1.00 60.31 285 GLY A C 1
ATOM 2264 O O . GLY A 1 285 ? -53.941 20.055 11.580 1.00 60.31 285 GLY A O 1
ATOM 2265 N N . GLN A 1 286 ? -54.220 19.634 9.408 1.00 64.44 286 GLN A N 1
ATOM 2266 C CA . GLN A 1 286 ? -55.432 18.849 9.654 1.00 64.44 286 GLN A CA 1
ATOM 2267 C C . GLN A 1 286 ? -55.014 17.507 10.265 1.00 64.44 286 GLN A C 1
ATOM 2269 O O . GLN A 1 286 ? -53.985 16.947 9.885 1.00 64.44 286 GLN A O 1
ATOM 2274 N N . LYS A 1 287 ? -55.819 16.984 11.198 1.00 62.28 287 LYS A N 1
ATOM 2275 C CA . LYS A 1 287 ? -55.641 15.624 11.718 1.00 62.28 287 LYS A CA 1
ATOM 2276 C C . LYS A 1 287 ? -55.661 14.672 10.529 1.00 62.28 287 LYS A C 1
ATOM 2278 O O . LYS A 1 287 ? -56.702 14.519 9.891 1.00 62.28 287 LYS A O 1
ATOM 2283 N N . MET A 1 288 ? -54.520 14.065 10.224 1.00 68.81 288 MET A N 1
ATOM 2284 C CA . MET A 1 288 ? -54.455 13.076 9.157 1.00 68.81 288 MET A CA 1
ATOM 2285 C C . MET A 1 288 ? -55.290 11.858 9.562 1.00 68.81 288 MET A C 1
ATOM 2287 O O . MET A 1 288 ? -55.582 11.651 10.743 1.00 68.81 288 MET A O 1
ATOM 2291 N N . ASP A 1 289 ? -55.658 11.010 8.603 1.00 66.88 289 ASP A N 1
ATOM 2292 C CA . ASP A 1 289 ? -56.437 9.790 8.873 1.00 66.88 289 ASP A CA 1
ATOM 2293 C C . ASP A 1 289 ? -55.777 8.903 9.957 1.00 66.88 289 ASP A C 1
ATOM 2295 O O . ASP A 1 289 ? -56.442 8.266 10.774 1.00 66.88 289 ASP A O 1
ATOM 2299 N N . LEU A 1 290 ? -54.445 8.969 10.064 1.00 67.31 290 LEU A N 1
ATOM 2300 C CA . LEU A 1 290 ? -53.672 8.343 11.137 1.00 67.31 290 LEU A CA 1
ATOM 2301 C C . LEU A 1 290 ? -53.980 8.931 12.525 1.00 67.31 290 LEU A C 1
ATOM 2303 O O . LEU A 1 290 ? -54.155 8.180 13.483 1.00 67.31 290 LEU A O 1
ATOM 2307 N N . ASP A 1 291 ? -54.097 10.250 12.655 1.00 73.69 291 ASP A N 1
ATOM 2308 C CA . ASP A 1 291 ? -54.425 10.903 13.927 1.00 73.69 291 ASP A CA 1
ATOM 2309 C C . ASP A 1 291 ? -55.874 10.625 14.339 1.00 73.69 291 ASP A C 1
ATOM 2311 O O . ASP A 1 291 ? -56.163 10.421 15.521 1.00 73.69 291 ASP A O 1
ATOM 2315 N N . ALA A 1 292 ? -56.783 10.547 13.363 1.00 76.19 292 ALA A N 1
ATOM 2316 C CA . ALA A 1 292 ? -58.169 10.154 13.589 1.00 76.19 292 ALA A CA 1
ATOM 2317 C C . ALA A 1 292 ? -58.281 8.687 14.041 1.00 76.19 292 ALA A C 1
ATOM 2319 O O . ALA A 1 292 ? -58.999 8.393 15.000 1.00 76.19 292 ALA A O 1
ATOM 2320 N N . ALA A 1 293 ? -57.540 7.771 13.410 1.00 76.00 293 ALA A N 1
ATOM 2321 C CA . ALA A 1 293 ? -57.476 6.366 13.811 1.00 76.00 293 ALA A CA 1
ATOM 2322 C C . ALA A 1 293 ? -56.868 6.196 15.213 1.00 76.00 293 ALA A C 1
ATOM 2324 O O . ALA A 1 293 ? -57.388 5.423 16.020 1.00 76.00 293 ALA A O 1
ATOM 2325 N N . LYS A 1 294 ? -55.825 6.974 15.538 1.00 78.25 294 LYS A N 1
ATOM 2326 C CA . LYS A 1 294 ? -55.196 6.985 16.865 1.00 78.25 294 LYS A CA 1
ATOM 2327 C C . LYS A 1 294 ? -56.157 7.479 17.945 1.00 78.25 294 LYS A C 1
ATOM 2329 O O . LYS A 1 294 ? -56.252 6.851 18.995 1.00 78.25 294 LYS A O 1
ATOM 2334 N N . ALA A 1 295 ? -56.904 8.551 17.678 1.00 80.44 295 ALA A N 1
ATOM 2335 C CA . ALA A 1 295 ? -57.912 9.073 18.601 1.00 80.44 295 ALA A CA 1
ATOM 2336 C C . ALA A 1 295 ? -59.073 8.089 18.834 1.00 80.44 295 ALA A C 1
ATOM 2338 O O . ALA A 1 295 ? -59.623 8.039 19.929 1.00 80.44 295 ALA A O 1
ATOM 2339 N N . LYS A 1 296 ? -59.426 7.287 17.822 1.00 80.69 296 LYS A N 1
ATOM 2340 C CA . LYS A 1 296 ? -60.488 6.269 17.897 1.00 80.69 296 LYS A CA 1
ATOM 2341 C C . LYS A 1 296 ? -59.998 4.895 18.382 1.00 80.69 296 LYS A C 1
ATOM 2343 O O . LYS A 1 296 ? -60.796 3.964 18.441 1.00 80.69 296 LYS A O 1
ATOM 2348 N N . GLY A 1 297 ? -58.709 4.741 18.707 1.00 83.25 297 GLY A N 1
ATOM 2349 C CA . GLY A 1 297 ? -58.139 3.465 19.160 1.00 83.25 297 GLY A CA 1
ATOM 2350 C C . GLY A 1 297 ? -58.220 2.343 18.116 1.00 83.25 297 GLY A C 1
ATOM 2351 O O . GLY A 1 297 ? -58.364 1.173 18.476 1.00 83.25 297 GLY A O 1
ATOM 2352 N N . LEU A 1 298 ? -58.177 2.698 16.829 1.00 85.88 298 LEU A N 1
ATOM 2353 C CA . LEU A 1 298 ? -58.267 1.759 15.714 1.00 85.88 298 LEU A CA 1
ATOM 2354 C C . LEU A 1 298 ? -56.873 1.332 15.250 1.00 85.88 298 LEU A C 1
ATOM 2356 O O . LEU A 1 298 ? -55.927 2.120 15.220 1.00 85.88 298 LEU A O 1
ATOM 2360 N N . CYS A 1 299 ? -56.756 0.082 14.817 1.00 83.88 299 CYS A N 1
ATOM 2361 C CA . CYS A 1 299 ? -55.538 -0.441 14.226 1.00 83.88 299 CYS A CA 1
ATOM 2362 C C . CYS A 1 299 ? -55.218 0.253 12.897 1.00 83.88 299 CYS A C 1
ATOM 2364 O O . CYS A 1 299 ? -56.034 0.260 11.979 1.00 83.88 299 CYS A O 1
ATOM 2366 N N . PHE A 1 300 ? -53.989 0.744 12.730 1.00 82.06 300 PHE A N 1
ATOM 2367 C CA . PHE A 1 300 ? -53.573 1.446 11.505 1.00 82.06 300 PHE A CA 1
ATOM 2368 C C . PHE A 1 300 ? -53.513 0.568 10.247 1.00 82.06 300 PHE A C 1
ATOM 2370 O O . PHE A 1 300 ? -53.349 1.096 9.155 1.00 82.06 300 PHE A O 1
ATOM 2377 N N . SER A 1 301 ? -53.598 -0.760 10.384 1.00 77.25 301 SER A N 1
ATOM 2378 C CA . SER A 1 301 ? -53.553 -1.681 9.242 1.00 77.25 301 SER A CA 1
ATOM 2379 C C . SER A 1 301 ? -54.933 -2.184 8.833 1.00 77.25 301 SER A C 1
ATOM 2381 O O . SER A 1 301 ? -55.221 -2.245 7.646 1.00 77.25 301 SER A O 1
ATOM 2383 N N . CYS A 1 302 ? -55.783 -2.559 9.793 1.00 82.50 302 CYS A N 1
ATOM 2384 C CA . CYS A 1 302 ? -57.091 -3.163 9.509 1.00 82.50 302 CYS A CA 1
ATOM 2385 C C . CYS A 1 302 ? -58.281 -2.303 9.965 1.00 82.50 302 CYS A C 1
ATOM 2387 O O . CYS A 1 302 ? -59.424 -2.713 9.797 1.00 82.50 302 CYS A O 1
ATOM 2389 N N . ARG A 1 303 ? -58.024 -1.131 10.568 1.00 81.12 303 ARG A N 1
ATOM 2390 C CA . ARG A 1 303 ? -59.011 -0.183 11.119 1.00 81.12 303 ARG A CA 1
ATOM 2391 C C . ARG A 1 303 ? -59.994 -0.775 12.142 1.00 81.12 303 ARG A C 1
ATOM 2393 O O . ARG A 1 303 ? -60.980 -0.128 12.474 1.00 81.12 303 ARG A O 1
ATOM 2400 N N . LYS A 1 304 ? -59.720 -1.962 12.694 1.00 82.50 304 LYS A N 1
ATOM 2401 C CA . LYS A 1 304 ? -60.507 -2.568 13.781 1.00 82.50 304 LYS A CA 1
ATOM 2402 C C . LYS A 1 304 ? -60.062 -2.010 15.146 1.00 82.50 304 LYS A C 1
ATOM 2404 O O . LYS A 1 304 ? -58.866 -1.766 15.324 1.00 82.50 304 LYS A O 1
ATOM 2409 N N . PRO A 1 305 ? -60.980 -1.808 16.107 1.00 82.25 305 PRO A N 1
ATOM 2410 C CA . PRO A 1 305 ? -60.634 -1.353 17.455 1.00 82.25 305 PRO A CA 1
ATOM 2411 C C . PRO A 1 305 ? -59.870 -2.430 18.248 1.00 82.25 305 PRO A C 1
ATOM 2413 O O . PRO A 1 305 ? -59.767 -3.578 17.809 1.00 82.25 305 PRO A O 1
ATOM 2416 N N . ARG A 1 306 ? -59.381 -2.064 19.445 1.00 81.81 306 ARG A N 1
ATOM 2417 C CA . ARG A 1 306 ? -58.764 -2.935 20.481 1.00 81.81 306 ARG A CA 1
ATOM 2418 C C . ARG A 1 306 ? -57.266 -3.232 20.335 1.00 81.81 306 ARG A C 1
ATOM 2420 O O . ARG A 1 306 ? -56.652 -3.623 21.321 1.00 81.81 306 ARG A O 1
ATOM 2427 N N . HIS A 1 307 ? -56.655 -3.027 19.172 1.00 84.00 307 HIS A N 1
ATOM 2428 C CA . HIS A 1 307 ? -55.229 -3.312 18.971 1.00 84.00 307 HIS A CA 1
ATOM 2429 C C . HIS A 1 307 ? -54.555 -2.274 18.068 1.00 84.00 307 HIS A C 1
ATOM 2431 O O . HIS A 1 307 ? -55.206 -1.620 17.255 1.00 84.00 307 HIS A O 1
ATOM 2437 N N . MET A 1 308 ? -53.234 -2.126 18.192 1.00 82.44 308 MET A N 1
ATOM 2438 C CA . MET A 1 308 ? -52.429 -1.297 17.288 1.00 82.44 308 MET A CA 1
ATOM 2439 C C . MET A 1 308 ? -51.759 -2.153 16.206 1.00 82.44 308 MET A C 1
ATOM 2441 O O . MET A 1 308 ? -51.749 -3.375 16.293 1.00 82.44 308 MET A O 1
ATOM 2445 N N . ARG A 1 309 ? -51.158 -1.523 15.182 1.00 77.81 309 ARG A N 1
ATOM 2446 C CA . ARG A 1 309 ? -50.517 -2.212 14.035 1.00 77.81 309 ARG A CA 1
ATOM 2447 C C . ARG A 1 309 ? -49.586 -3.362 14.443 1.00 77.81 309 ARG A C 1
ATOM 2449 O O . ARG A 1 309 ? -49.531 -4.366 13.743 1.00 77.81 309 ARG A O 1
ATOM 2456 N N . LYS A 1 310 ? -48.865 -3.200 15.556 1.00 76.81 310 LYS A N 1
ATOM 2457 C CA . LYS A 1 310 ? -47.924 -4.197 16.087 1.00 76.81 310 LYS A CA 1
ATOM 2458 C C . LYS A 1 310 ? -48.613 -5.483 16.549 1.00 76.81 310 LYS A C 1
ATOM 2460 O O . LYS A 1 310 ? -48.078 -6.564 16.327 1.00 76.81 310 LYS A O 1
ATOM 2465 N N . ASP A 1 311 ? -49.822 -5.357 17.079 1.00 78.19 311 ASP A N 1
ATOM 2466 C CA . ASP A 1 311 ? -50.597 -6.447 17.675 1.00 78.19 311 ASP A CA 1
ATOM 2467 C C . ASP A 1 311 ? -51.759 -6.871 16.767 1.00 78.19 311 ASP A C 1
ATOM 2469 O O . ASP A 1 311 ? -52.734 -7.469 17.216 1.00 78.19 311 ASP A O 1
ATOM 2473 N N . CYS A 1 312 ? -51.681 -6.533 15.473 1.00 79.75 312 CYS A N 1
ATOM 2474 C CA . CYS A 1 312 ? -52.707 -6.891 14.504 1.00 79.75 312 CYS A CA 1
ATOM 2475 C C . CYS A 1 312 ? -52.695 -8.403 14.241 1.00 79.75 312 CYS A C 1
ATOM 2477 O O . CYS A 1 312 ? -51.677 -8.917 13.759 1.00 79.75 312 CYS A O 1
ATOM 2479 N N . PRO A 1 313 ? -53.806 -9.118 14.510 1.00 78.56 313 PRO A N 1
ATOM 2480 C CA . PRO A 1 313 ? -53.913 -10.535 14.178 1.00 78.56 313 PRO A CA 1
ATOM 2481 C C . PRO A 1 313 ? -53.903 -10.742 12.656 1.00 78.56 313 PRO A C 1
ATOM 2483 O O . PRO A 1 313 ? -53.268 -11.671 12.167 1.00 78.56 313 PRO A O 1
ATOM 2486 N N . ASP A 1 314 ? -54.476 -9.795 11.903 1.00 70.25 314 ASP A N 1
ATOM 2487 C CA . ASP A 1 314 ? -54.554 -9.796 10.436 1.00 70.25 314 ASP A CA 1
ATOM 2488 C C . ASP A 1 314 ? -53.338 -9.098 9.795 1.00 70.25 314 ASP A C 1
ATOM 2490 O O . ASP A 1 314 ? -53.460 -8.299 8.861 1.00 70.25 314 ASP A O 1
ATOM 2494 N N . LYS A 1 315 ? -52.137 -9.325 10.334 1.00 68.81 315 LYS A N 1
ATOM 2495 C CA . LYS A 1 315 ? -50.896 -8.733 9.816 1.00 68.81 315 LYS A CA 1
ATOM 2496 C C . LYS A 1 315 ? -50.575 -9.281 8.420 1.00 68.81 315 LYS A C 1
ATOM 2498 O O . LYS A 1 315 ? -49.834 -10.252 8.282 1.00 68.81 315 LYS A O 1
ATOM 2503 N N . LYS A 1 316 ? -51.095 -8.633 7.370 1.00 64.50 316 LYS A N 1
ATOM 2504 C CA . LYS A 1 316 ? -50.614 -8.831 5.995 1.00 64.50 316 LYS A CA 1
ATOM 2505 C C . LYS A 1 316 ? -49.130 -8.467 5.964 1.00 64.50 316 LYS A C 1
ATOM 2507 O O . LYS A 1 316 ? -48.763 -7.298 6.082 1.00 64.50 316 LYS A O 1
ATOM 2512 N N . LYS A 1 317 ? -48.270 -9.482 5.860 1.00 59.19 317 LYS A N 1
ATOM 2513 C CA . LYS A 1 317 ? -46.847 -9.294 5.581 1.00 59.19 317 LYS A CA 1
ATOM 2514 C C . LYS A 1 317 ? -46.766 -8.710 4.178 1.00 59.19 317 LYS A C 1
ATOM 2516 O O . LYS A 1 317 ? -47.083 -9.395 3.216 1.00 59.19 317 LYS A O 1
ATOM 2521 N N . PHE A 1 318 ? -46.412 -7.437 4.079 1.00 55.09 318 PHE A N 1
ATOM 2522 C CA . PHE A 1 318 ? -46.184 -6.785 2.798 1.00 55.09 318 PHE A CA 1
ATOM 2523 C C . PHE A 1 318 ? -44.893 -7.374 2.215 1.00 55.09 318 PHE A C 1
ATOM 2525 O O . PHE A 1 318 ? -43.793 -6.960 2.584 1.00 55.09 318 PHE A O 1
ATOM 2532 N N . GLN A 1 319 ? -45.010 -8.433 1.412 1.00 57.53 319 GLN A N 1
ATOM 2533 C CA . GLN A 1 319 ? -43.866 -9.040 0.744 1.00 57.53 319 GLN A CA 1
ATOM 2534 C C . GLN A 1 319 ? -43.527 -8.185 -0.471 1.00 57.53 319 GLN A C 1
ATOM 2536 O O . GLN A 1 319 ? -44.113 -8.335 -1.534 1.00 57.53 319 GLN A O 1
ATOM 2541 N N . VAL A 1 320 ? -42.557 -7.283 -0.313 1.00 56.84 320 VAL A N 1
ATOM 2542 C CA . VAL A 1 320 ? -42.067 -6.412 -1.400 1.00 56.84 320 VAL A CA 1
ATOM 2543 C C . VAL A 1 320 ? -41.671 -7.226 -2.645 1.00 56.84 320 VAL A C 1
ATOM 2545 O O . VAL A 1 320 ? -41.830 -6.755 -3.764 1.00 56.84 320 VAL A O 1
ATOM 2548 N N . ARG A 1 321 ? -41.229 -8.481 -2.463 1.00 53.38 321 ARG A N 1
ATOM 2549 C CA . ARG A 1 321 ? -40.913 -9.415 -3.558 1.00 53.38 321 ARG A CA 1
ATOM 2550 C C . ARG A 1 321 ? -42.115 -9.846 -4.402 1.00 53.38 321 ARG A C 1
ATOM 2552 O O . ARG A 1 321 ? -41.918 -10.107 -5.578 1.00 53.38 321 ARG A O 1
ATOM 2559 N N . GLU A 1 322 ? -43.311 -9.915 -3.828 1.00 53.78 322 GLU A N 1
ATOM 2560 C CA . GLU A 1 322 ? -44.521 -10.405 -4.510 1.00 53.78 322 GLU A CA 1
ATOM 2561 C C . GLU A 1 322 ? -45.102 -9.330 -5.449 1.00 53.78 322 GLU A C 1
ATOM 2563 O O . GLU A 1 322 ? -45.563 -9.627 -6.544 1.00 53.78 322 GLU A O 1
ATOM 2568 N N . ILE A 1 323 ? -44.935 -8.053 -5.089 1.00 58.03 323 ILE A N 1
ATOM 2569 C CA . ILE A 1 323 ? -45.312 -6.911 -5.939 1.00 58.03 323 ILE A CA 1
ATOM 2570 C C . ILE A 1 323 ? -44.366 -6.788 -7.144 1.00 58.03 323 ILE A C 1
ATOM 2572 O O . ILE A 1 323 ? -44.798 -6.448 -8.235 1.00 58.03 323 ILE A O 1
ATOM 2576 N N . ILE A 1 324 ? -43.079 -7.126 -6.982 1.00 56.84 324 ILE A N 1
ATOM 2577 C CA . ILE A 1 324 ? -42.094 -7.125 -8.082 1.00 56.84 324 ILE A CA 1
ATOM 2578 C C . ILE A 1 324 ? -42.402 -8.219 -9.123 1.00 56.84 324 ILE A C 1
ATOM 2580 O O . ILE A 1 324 ? -42.102 -8.051 -10.305 1.00 56.84 324 ILE A O 1
ATOM 2584 N N . THR A 1 325 ? -43.009 -9.331 -8.697 1.00 58.88 325 THR A N 1
ATOM 2585 C CA . THR A 1 325 ? -43.393 -10.438 -9.585 1.00 58.88 325 THR A CA 1
ATOM 2586 C C . THR A 1 325 ? -44.720 -10.224 -10.314 1.00 58.88 325 THR A C 1
ATOM 2588 O O . THR A 1 325 ? -44.956 -10.916 -11.297 1.00 58.88 325 THR A O 1
ATOM 2591 N N . GLU A 1 326 ? -45.555 -9.275 -9.876 1.00 58.66 326 GLU A N 1
ATOM 2592 C CA . GLU A 1 326 ? -46.816 -8.911 -10.548 1.00 58.66 326 GLU A CA 1
ATOM 2593 C C . GLU A 1 326 ? -46.647 -7.846 -11.644 1.00 58.66 326 GLU A C 1
ATOM 2595 O O . GLU A 1 326 ? -47.567 -7.657 -12.434 1.00 58.66 326 GLU A O 1
ATOM 2600 N N . PHE A 1 327 ? -45.481 -7.193 -11.750 1.00 53.94 327 PHE A N 1
ATOM 2601 C CA . PHE A 1 327 ? -45.195 -6.328 -12.896 1.00 53.94 327 PHE A CA 1
ATOM 2602 C C . PHE A 1 327 ? -45.035 -7.171 -14.157 1.00 53.94 327 PHE A C 1
ATOM 2604 O O . PHE A 1 327 ? -44.143 -8.025 -14.251 1.00 53.94 327 PHE A O 1
ATOM 2611 N N . THR A 1 328 ? -45.887 -6.893 -15.136 1.00 67.31 328 THR A N 1
ATOM 2612 C CA . THR A 1 328 ? -45.761 -7.450 -16.480 1.00 67.31 328 THR A CA 1
ATOM 2613 C C . THR A 1 328 ? -44.444 -6.983 -17.110 1.00 67.31 328 THR A C 1
ATOM 2615 O O . THR A 1 328 ? -43.896 -5.933 -16.762 1.00 67.31 328 THR A O 1
ATOM 2618 N N . GLU A 1 329 ? -43.879 -7.775 -18.026 1.00 62.81 329 GLU A N 1
ATOM 2619 C CA . GLU A 1 329 ? -42.605 -7.433 -18.687 1.00 62.81 329 GLU A CA 1
ATOM 2620 C C . GLU A 1 329 ? -42.674 -6.094 -19.447 1.00 62.81 329 GLU A C 1
ATOM 2622 O O . GLU A 1 329 ? -41.657 -5.430 -19.645 1.00 62.81 329 GLU A O 1
ATOM 2627 N N . GLU A 1 330 ? -43.882 -5.659 -19.805 1.00 68.62 330 GLU A N 1
ATOM 2628 C CA . GLU A 1 330 ? -44.167 -4.374 -20.443 1.00 68.62 330 GLU A CA 1
ATOM 2629 C C . GLU A 1 330 ? -43.973 -3.199 -19.465 1.00 68.62 330 GLU A C 1
ATOM 2631 O O . GLU A 1 330 ? -43.253 -2.252 -19.781 1.00 68.62 330 GLU A O 1
ATOM 2636 N N . GLU A 1 331 ? -44.475 -3.301 -18.231 1.00 69.44 331 GLU A N 1
ATOM 2637 C CA . GLU A 1 331 ? -44.327 -2.259 -17.199 1.00 69.44 331 GLU A CA 1
ATOM 2638 C C . GLU A 1 331 ? -42.880 -2.134 -16.691 1.00 69.44 331 GLU A C 1
ATOM 2640 O O . GLU A 1 331 ? -42.401 -1.037 -16.393 1.00 69.44 331 GLU A O 1
ATOM 2645 N N . LYS A 1 332 ? -42.135 -3.248 -16.629 1.00 68.44 332 LYS A N 1
ATOM 2646 C CA . LYS A 1 332 ? -40.700 -3.221 -16.283 1.00 68.44 332 LYS A CA 1
ATOM 2647 C C . LYS A 1 332 ? -39.873 -2.509 -17.349 1.00 68.44 332 LYS A C 1
ATOM 2649 O O . LYS A 1 332 ? -38.885 -1.847 -17.020 1.00 68.44 332 LYS A O 1
ATOM 2654 N N . LYS A 1 333 ? -40.269 -2.634 -18.618 1.00 74.25 333 LYS A N 1
ATOM 2655 C CA . LYS A 1 333 ? -39.584 -2.001 -19.745 1.00 74.25 333 LYS A CA 1
ATOM 2656 C C . LYS A 1 333 ? -39.809 -0.490 -19.754 1.00 74.25 333 LYS A C 1
ATOM 2658 O O . LYS A 1 333 ? -38.837 0.247 -19.901 1.00 74.25 333 LYS A O 1
ATOM 2663 N N . GLU A 1 334 ? -41.031 -0.034 -19.485 1.00 77.88 334 GLU A N 1
ATOM 2664 C CA . GLU A 1 334 ? -41.328 1.398 -19.329 1.00 77.88 334 GLU A CA 1
ATOM 2665 C C . GLU A 1 334 ? -40.587 2.018 -18.135 1.00 77.88 334 GLU A C 1
ATOM 2667 O O . GLU A 1 334 ? -40.043 3.118 -18.237 1.00 77.88 334 GLU A O 1
ATOM 2672 N N . MET A 1 335 ? -40.481 1.297 -17.015 1.00 73.19 335 MET A N 1
ATOM 2673 C CA . MET A 1 335 ? -39.776 1.785 -15.824 1.00 73.19 335 MET A CA 1
ATOM 2674 C C . MET A 1 335 ? -38.255 1.873 -16.034 1.00 73.19 335 MET A C 1
ATOM 2676 O O . MET A 1 335 ? -37.615 2.821 -15.578 1.00 73.19 335 MET A O 1
ATOM 2680 N N . ALA A 1 336 ? -37.670 0.921 -16.769 1.00 72.81 336 ALA A N 1
ATOM 2681 C CA . ALA A 1 336 ? -36.261 0.965 -17.159 1.00 72.81 336 ALA A CA 1
ATOM 2682 C C . ALA A 1 336 ? -35.967 2.098 -18.160 1.00 72.81 336 ALA A C 1
ATOM 2684 O O . ALA A 1 336 ? -34.899 2.712 -18.115 1.00 72.81 336 ALA A O 1
ATOM 2685 N N . GLU A 1 337 ? -36.914 2.397 -19.050 1.00 76.94 337 GLU A N 1
ATOM 2686 C CA . GLU A 1 337 ? -36.801 3.503 -19.999 1.00 76.94 337 GLU A CA 1
ATOM 2687 C C . GLU A 1 337 ? -36.936 4.867 -19.304 1.00 76.94 337 GLU A C 1
ATOM 2689 O O . GLU A 1 337 ? -36.173 5.786 -19.605 1.00 76.94 337 GLU A O 1
ATOM 2694 N N . ALA A 1 338 ? -37.809 4.975 -18.297 1.00 71.12 338 ALA A N 1
ATOM 2695 C CA . ALA A 1 338 ? -37.916 6.159 -17.446 1.00 71.12 338 ALA A CA 1
ATOM 2696 C C . ALA A 1 338 ? -36.627 6.420 -16.642 1.00 71.12 338 ALA A C 1
ATOM 2698 O O . ALA A 1 338 ? -36.145 7.551 -16.613 1.00 71.12 338 ALA A O 1
ATOM 2699 N N . LEU A 1 339 ? -36.008 5.378 -16.072 1.00 74.31 339 LEU A N 1
ATOM 2700 C CA . LEU A 1 339 ? -34.740 5.496 -15.336 1.00 74.31 339 LEU A CA 1
ATOM 2701 C C . LEU A 1 339 ? -33.564 5.908 -16.235 1.00 74.31 339 LEU A C 1
ATOM 2703 O O . LEU A 1 339 ? -32.759 6.751 -15.845 1.00 74.31 339 LEU A O 1
ATOM 2707 N N . LYS A 1 340 ? -33.505 5.404 -17.476 1.00 74.56 340 LYS A N 1
ATOM 2708 C CA . LYS A 1 340 ? -32.524 5.868 -18.476 1.00 74.56 340 LYS A CA 1
ATOM 2709 C C . LYS A 1 340 ? -32.715 7.332 -18.866 1.00 74.56 340 LYS A C 1
ATOM 2711 O O . LYS A 1 340 ? -31.743 7.998 -19.216 1.00 74.56 340 LYS A O 1
ATOM 2716 N N . LYS A 1 341 ? -33.951 7.831 -18.833 1.00 70.06 341 LYS A N 1
ATOM 2717 C CA . LYS A 1 341 ? -34.280 9.217 -19.186 1.00 70.06 341 LYS A CA 1
ATOM 2718 C C . LYS A 1 341 ? -33.953 10.204 -18.061 1.00 70.06 341 LYS A C 1
ATOM 2720 O O . LYS A 1 341 ? -33.682 11.365 -18.354 1.00 70.06 341 LYS A O 1
ATOM 2725 N N . GLU A 1 342 ? -33.929 9.740 -16.811 1.00 61.34 342 GLU A N 1
ATOM 2726 C CA . GLU A 1 342 ? -33.557 10.542 -15.634 1.00 61.34 342 GLU A CA 1
ATOM 2727 C C . GLU A 1 342 ? -32.086 10.394 -15.196 1.00 61.34 342 GLU A C 1
ATOM 2729 O O . GLU A 1 342 ? -31.670 11.038 -14.237 1.00 61.34 342 GLU A O 1
ATOM 2734 N N . GLY A 1 343 ? -31.267 9.638 -15.937 1.00 52.03 343 GLY A N 1
ATOM 2735 C CA . GLY A 1 343 ? -29.806 9.686 -15.814 1.00 52.03 343 GLY A CA 1
ATOM 2736 C C . GLY A 1 343 ? -29.234 9.050 -14.543 1.00 52.03 343 GLY A C 1
ATOM 2737 O O . GLY A 1 343 ? -28.344 9.638 -13.928 1.00 52.03 343 GLY A O 1
ATOM 2738 N N . PHE A 1 344 ? -29.722 7.861 -14.178 1.00 44.81 344 PHE A N 1
ATOM 2739 C CA . PHE A 1 344 ? -29.074 6.970 -13.206 1.00 44.81 344 PHE A CA 1
ATOM 2740 C C . PHE A 1 344 ? -28.419 5.761 -13.872 1.00 44.81 344 PHE A C 1
ATOM 2742 O O . PHE A 1 344 ? -29.018 5.206 -14.824 1.00 44.81 344 PHE A O 1
#

Secondary structure (DSSP, 8-state):
------------------------------------------PPPPP-PPPPPPPPPPPPPPPP-PPPPPPPPP------SSPPPPP--SGGGHHHHHHHHHHHHHHTGGG--SHHHHHHHHHTT--SHHHHHHHHHHHHHHHHHHHHHHHHHHHTTPPPPSS-----HHHHHHHHHHHHS-TTHHHHHHHHHHH---TTS-HHHHHHHHHHHHHHHHTTT-----SHHHHHHHHHHHHHHHHHHHHHHHHHHHTT-----------PPP--EEETTEEE--SS----HHHHHHHTTB-TTT--BT--GGG-TT-----HHHHHHHS-HHHHHHHHHHHHHTT-

Organism: Piloderma croceum (strain F 1598) (NCBI:txid765440)